Protein AF-A0A353WH91-F1 (afdb_monomer_lite)

Secondary structure (DSSP, 8-state):
-------------------------------PPPPEEEESSS-EEEEEEETTEEEEEEE--TTSEETTEEEEEEEEEEE--TT-EEEEEE-TT--EEEEEESS-EEESSEEEEEETTTTEE-SEEEEE-TT-EEE-TT-EEEESEEEEE-BS-EEEEETTEEEEGGG-SS-----GGGEEE--B-S-EEE-SEEEEE--TT--------EEEESSSEEE-SEEEEE---------

pLDDT: mean 74.47, std 21.08, range [26.98, 98.31]

Structure (mmCIF, N/CA/C/O backbone):
data_AF-A0A353WH91-F1
#
_entry.id   AF-A0A353WH91-F1
#
loop_
_atom_site.group_PDB
_atom_site.id
_atom_site.type_symbol
_atom_site.label_atom_id
_atom_site.label_alt_id
_atom_site.label_comp_id
_atom_site.label_asym_id
_atom_site.label_entity_id
_atom_site.label_seq_id
_atom_site.pdbx_PDB_ins_code
_atom_site.Cartn_x
_atom_site.Cartn_y
_atom_site.Cartn_z
_atom_site.occupancy
_atom_site.B_iso_or_equiv
_atom_site.auth_seq_id
_atom_site.auth_comp_id
_atom_site.auth_asym_id
_atom_site.auth_atom_id
_atom_site.pdbx_PDB_model_num
ATOM 1 N N . MET A 1 1 ? 23.581 0.615 -100.218 1.00 39.44 1 MET A N 1
ATOM 2 C CA . MET A 1 1 ? 24.083 0.518 -98.826 1.00 39.44 1 MET A CA 1
ATOM 3 C C . MET A 1 1 ? 23.436 1.657 -98.046 1.00 39.44 1 MET A C 1
ATOM 5 O O . MET A 1 1 ? 23.698 2.795 -98.378 1.00 39.44 1 MET A O 1
ATOM 9 N N . SER A 1 2 ? 22.322 1.451 -97.344 1.00 36.44 2 SER A N 1
ATOM 10 C CA . SER A 1 2 ? 22.155 0.791 -96.036 1.00 36.44 2 SER A CA 1
ATOM 11 C C . SER A 1 2 ? 22.633 1.635 -94.839 1.00 36.44 2 SER A C 1
ATOM 13 O O . SER A 1 2 ? 23.828 1.863 -94.705 1.00 36.44 2 SER A O 1
ATOM 15 N N . PHE A 1 3 ? 21.655 1.965 -93.971 1.00 32.91 3 PHE A N 1
ATOM 16 C CA . PHE A 1 3 ? 21.713 2.405 -92.558 1.00 32.91 3 PHE A CA 1
ATOM 17 C C . PHE A 1 3 ? 22.217 3.836 -92.245 1.00 32.91 3 PHE A C 1
ATOM 19 O O . PHE A 1 3 ? 23.133 4.319 -92.881 1.00 32.91 3 PHE A O 1
ATOM 26 N N . ARG A 1 4 ? 21.711 4.586 -91.246 1.00 36.34 4 ARG A N 1
ATOM 27 C CA . ARG A 1 4 ? 20.628 4.436 -90.242 1.00 36.34 4 ARG A CA 1
ATOM 28 C C . ARG A 1 4 ? 20.404 5.802 -89.551 1.00 36.34 4 ARG A C 1
ATOM 30 O O . ARG A 1 4 ? 21.362 6.525 -89.341 1.00 36.34 4 ARG A O 1
ATOM 37 N N . LYS A 1 5 ? 19.152 6.048 -89.132 1.00 42.12 5 LYS A N 1
ATOM 38 C CA . LYS A 1 5 ? 18.665 6.703 -87.888 1.00 42.12 5 LYS A CA 1
ATOM 39 C C . LYS A 1 5 ? 19.491 7.826 -87.221 1.00 42.12 5 LYS A C 1
ATOM 41 O O . LYS A 1 5 ? 20.573 7.555 -86.725 1.00 42.12 5 LYS A O 1
ATOM 46 N N . ALA A 1 6 ? 18.811 8.933 -86.891 1.00 45.09 6 ALA A N 1
ATOM 47 C CA . ALA A 1 6 ? 18.463 9.278 -85.497 1.00 45.09 6 ALA A CA 1
ATOM 48 C C . ALA A 1 6 ? 17.458 10.452 -85.441 1.00 45.09 6 ALA A C 1
ATOM 50 O O . ALA A 1 6 ? 17.794 11.589 -85.749 1.00 45.09 6 ALA A O 1
ATOM 51 N N . HIS A 1 7 ? 16.220 10.172 -85.021 1.00 35.25 7 HIS A N 1
ATOM 52 C CA . HIS A 1 7 ? 15.289 11.185 -84.518 1.00 35.25 7 HIS A CA 1
ATOM 53 C C . HIS A 1 7 ? 15.676 11.497 -83.067 1.00 35.25 7 HIS A C 1
ATOM 55 O O . HIS A 1 7 ? 15.586 10.608 -82.219 1.00 35.25 7 HIS A O 1
ATOM 61 N N . LEU A 1 8 ? 16.066 12.739 -82.767 1.00 38.12 8 LEU A N 1
ATOM 62 C CA . LEU A 1 8 ? 16.110 13.224 -81.388 1.00 38.12 8 LEU A CA 1
ATOM 63 C C . LEU A 1 8 ? 14.675 13.486 -80.908 1.00 38.12 8 LEU A C 1
ATOM 65 O O . LEU A 1 8 ? 13.981 14.358 -81.424 1.00 38.12 8 LEU A O 1
ATOM 69 N N . LYS A 1 9 ? 14.243 12.725 -79.902 1.00 42.50 9 LYS A N 1
ATOM 70 C CA . LYS A 1 9 ? 13.153 13.082 -78.990 1.00 42.50 9 LYS A CA 1
ATOM 71 C C . LYS A 1 9 ? 13.728 13.076 -77.578 1.00 42.50 9 LYS A C 1
ATOM 73 O O . LYS A 1 9 ? 14.212 12.035 -77.150 1.00 42.50 9 LYS A O 1
ATOM 78 N N . SER A 1 10 ? 13.647 14.200 -76.875 1.00 42.03 10 SER A N 1
ATOM 79 C CA . SER A 1 10 ? 13.551 14.263 -75.408 1.00 42.03 10 SER A CA 1
ATOM 80 C C . SER A 1 10 ? 13.250 15.723 -75.045 1.00 42.03 10 SER A C 1
ATOM 82 O O . SER A 1 10 ? 14.074 16.589 -75.312 1.00 42.03 10 SER A O 1
ATOM 84 N N . SER A 1 11 ? 11.996 16.107 -74.813 1.00 42.84 11 SER A N 1
ATOM 85 C CA . SER A 1 11 ? 11.181 15.904 -73.603 1.00 42.84 11 SER A CA 1
ATOM 86 C C . SER A 1 11 ? 11.483 16.931 -72.506 1.00 42.84 11 SER A C 1
ATOM 88 O O . SER A 1 11 ? 12.596 17.058 -72.010 1.00 42.84 11 SER A O 1
ATOM 90 N N . ILE A 1 12 ? 10.412 17.658 -72.195 1.00 42.25 12 ILE A N 1
ATOM 91 C CA . ILE A 1 12 ? 10.201 18.755 -71.252 1.00 42.25 12 ILE A CA 1
ATOM 92 C C . ILE A 1 12 ? 10.796 18.466 -69.865 1.00 42.25 12 ILE A C 1
ATOM 94 O O . ILE A 1 12 ? 10.531 17.425 -69.268 1.00 42.25 12 ILE A O 1
ATOM 98 N N . LEU A 1 13 ? 11.563 19.429 -69.350 1.00 37.38 13 LEU A N 1
ATOM 99 C CA . LEU A 1 13 ? 12.125 19.434 -68.004 1.00 37.38 13 LEU A CA 1
ATOM 100 C C . LEU A 1 13 ? 11.056 19.936 -67.017 1.00 37.38 13 LEU A C 1
ATOM 102 O O . LEU A 1 13 ? 10.710 21.116 -67.022 1.00 37.38 13 LEU A O 1
ATOM 106 N N . ALA A 1 14 ? 10.511 19.040 -66.194 1.00 42.69 14 ALA A N 1
ATOM 107 C CA . ALA A 1 14 ? 9.652 19.401 -65.070 1.00 42.69 14 ALA A CA 1
ATOM 108 C C . ALA A 1 14 ? 10.521 19.687 -63.836 1.00 42.69 14 ALA A C 1
ATOM 110 O O . ALA A 1 14 ? 11.298 18.838 -63.400 1.00 42.69 14 ALA A O 1
ATOM 111 N N . ILE A 1 15 ? 10.386 20.888 -63.275 1.00 43.41 15 ILE A N 1
ATOM 112 C CA . ILE A 1 15 ? 10.990 21.276 -61.999 1.00 43.41 15 ILE A CA 1
ATOM 113 C C . ILE A 1 15 ? 10.124 20.676 -60.885 1.00 43.41 15 ILE A C 1
ATOM 115 O O . ILE A 1 15 ? 9.020 21.153 -60.632 1.00 43.41 15 ILE A O 1
ATOM 119 N N . ALA A 1 16 ? 10.611 19.622 -60.231 1.00 41.41 16 ALA A N 1
ATOM 120 C CA . ALA A 1 16 ? 10.040 19.117 -58.987 1.00 41.41 16 ALA A CA 1
ATOM 121 C C . ALA A 1 16 ? 10.785 19.760 -57.810 1.00 41.41 16 ALA A C 1
ATOM 123 O O . ALA A 1 16 ? 11.949 19.455 -57.559 1.00 41.41 16 ALA A O 1
ATOM 124 N N . ALA A 1 17 ? 10.119 20.665 -57.094 1.00 43.69 17 ALA A N 1
ATOM 125 C CA . ALA A 1 17 ? 10.581 21.126 -55.792 1.00 43.69 17 ALA A CA 1
ATOM 126 C C . ALA A 1 17 ? 10.342 20.003 -54.771 1.00 43.69 17 ALA A C 1
ATOM 128 O O . ALA A 1 17 ? 9.206 19.751 -54.371 1.00 43.69 17 ALA A O 1
ATOM 129 N N . SER A 1 18 ? 11.397 19.292 -54.372 1.00 43.41 18 SER A N 1
ATOM 130 C CA . SER A 1 18 ? 11.331 18.347 -53.258 1.00 43.41 18 SER A CA 1
ATOM 131 C C . SER A 1 18 ? 11.350 19.125 -51.943 1.00 43.41 18 SER A C 1
ATOM 133 O O . SER A 1 18 ? 12.376 19.688 -51.560 1.00 43.41 18 SER A O 1
ATOM 135 N N . LEU A 1 19 ? 10.212 19.158 -51.254 1.00 39.91 19 LEU A N 1
ATOM 136 C CA . LEU A 1 19 ? 10.130 19.583 -49.863 1.00 39.91 19 LEU A CA 1
ATOM 137 C C . LEU A 1 19 ? 10.799 18.497 -49.009 1.00 39.91 19 LEU A C 1
ATOM 139 O O . LEU A 1 19 ? 10.241 17.418 -48.813 1.00 39.91 19 LEU A O 1
ATOM 143 N N . THR A 1 20 ? 12.017 18.751 -48.539 1.00 40.69 20 THR A N 1
ATOM 144 C CA . THR A 1 20 ? 12.709 17.866 -47.600 1.00 40.69 20 THR A CA 1
ATOM 145 C C . THR A 1 20 ? 12.017 17.976 -46.244 1.00 40.69 20 THR A C 1
ATOM 147 O O . THR A 1 20 ? 12.365 18.815 -45.418 1.00 40.69 20 THR A O 1
ATOM 150 N N . ILE A 1 21 ? 10.997 17.149 -46.010 1.00 44.84 21 ILE A N 1
ATOM 151 C CA . ILE A 1 21 ? 10.501 16.896 -44.659 1.00 44.84 21 ILE A CA 1
ATOM 152 C C . ILE A 1 21 ? 11.597 16.077 -43.986 1.00 44.84 21 ILE A C 1
ATOM 154 O O . ILE A 1 21 ? 11.783 14.899 -44.289 1.00 44.84 21 ILE A O 1
ATOM 158 N N . GLY A 1 22 ? 12.367 16.728 -43.116 1.00 37.44 22 GLY A N 1
ATOM 159 C CA . GLY A 1 22 ? 13.209 16.037 -42.158 1.00 37.44 22 GLY A CA 1
ATOM 160 C C . GLY A 1 22 ? 12.307 15.165 -41.301 1.00 37.44 22 GLY A C 1
ATOM 161 O O . GLY A 1 22 ? 11.698 15.643 -40.348 1.00 37.44 22 GLY A O 1
ATOM 162 N N . VAL A 1 23 ? 12.189 13.890 -41.664 1.00 44.41 23 VAL A N 1
ATOM 163 C CA . VAL A 1 23 ? 11.661 12.865 -40.774 1.00 44.41 23 VAL A CA 1
ATOM 164 C C . VAL A 1 23 ? 12.728 12.698 -39.703 1.00 44.41 23 VAL A C 1
ATOM 166 O O . VAL A 1 23 ? 13.619 11.858 -39.800 1.00 44.41 23 VAL A O 1
ATOM 169 N N . GLY A 1 24 ? 12.682 13.575 -38.700 1.00 38.50 24 GLY A N 1
ATOM 170 C CA . GLY A 1 24 ? 13.233 13.252 -37.404 1.00 38.50 24 GLY A CA 1
ATOM 171 C C . GLY A 1 24 ? 12.550 11.960 -36.996 1.00 38.50 24 GLY A C 1
ATOM 172 O O . GLY A 1 24 ? 11.348 11.948 -36.735 1.00 38.50 24 GLY A O 1
ATOM 173 N N . LEU A 1 25 ? 13.304 10.865 -37.029 1.00 35.38 25 LEU A N 1
ATOM 174 C CA . LEU A 1 25 ? 12.980 9.656 -36.296 1.00 35.38 25 LEU A CA 1
ATOM 175 C C . LEU A 1 25 ? 12.900 10.073 -34.827 1.00 35.38 25 LEU A C 1
ATOM 177 O O . LEU A 1 25 ? 13.877 9.993 -34.090 1.00 35.38 25 LEU A O 1
ATOM 181 N N . TYR A 1 26 ? 11.733 10.567 -34.414 1.00 36.44 26 TYR A N 1
ATOM 182 C CA . TYR A 1 26 ? 11.303 10.442 -33.040 1.00 36.44 26 TYR A CA 1
ATOM 183 C C . TYR A 1 26 ? 11.230 8.939 -32.817 1.00 36.44 26 TYR A C 1
ATOM 185 O O . TYR A 1 26 ? 10.274 8.271 -33.209 1.00 36.44 26 TYR A O 1
ATOM 193 N N . CYS A 1 27 ? 12.295 8.390 -32.243 1.00 34.44 27 CYS A N 1
ATOM 194 C CA . CYS A 1 27 ? 12.164 7.215 -31.415 1.00 34.44 27 CYS A CA 1
ATOM 195 C C . CYS A 1 27 ? 11.001 7.516 -30.467 1.00 34.44 27 CYS A C 1
ATOM 197 O O . CYS A 1 27 ? 11.100 8.381 -29.598 1.00 34.44 27 CYS A O 1
ATOM 199 N N . ALA A 1 28 ? 9.856 6.874 -30.709 1.00 34.47 28 ALA A N 1
ATOM 200 C CA . ALA A 1 28 ? 8.812 6.785 -29.715 1.00 34.47 28 ALA A CA 1
ATOM 201 C C . ALA A 1 28 ? 9.500 6.187 -28.492 1.00 34.47 28 ALA A C 1
ATOM 203 O O . ALA A 1 28 ? 9.878 5.014 -28.495 1.00 34.47 28 ALA A O 1
ATOM 204 N N . ASN A 1 29 ? 9.770 7.032 -27.499 1.00 43.72 29 ASN A N 1
ATOM 205 C CA . ASN A 1 29 ? 10.161 6.566 -26.186 1.00 43.72 29 ASN A CA 1
ATOM 206 C C . ASN A 1 29 ? 9.073 5.548 -25.815 1.00 43.72 29 ASN A C 1
ATOM 208 O O . ASN A 1 29 ? 7.900 5.918 -25.952 1.00 43.72 29 ASN A O 1
ATOM 212 N N . PRO A 1 30 ? 9.386 4.278 -25.489 1.00 44.53 30 PRO A N 1
ATOM 213 C CA . PRO A 1 30 ? 8.356 3.348 -25.048 1.00 44.53 30 PRO A CA 1
ATOM 214 C C . PRO A 1 30 ? 7.610 4.066 -23.933 1.00 44.53 30 PRO A C 1
ATOM 216 O O . PRO A 1 30 ? 8.218 4.446 -22.936 1.00 44.53 30 PRO A O 1
ATOM 219 N N . GLY A 1 31 ? 6.347 4.405 -24.197 1.00 39.06 31 GLY A N 1
ATOM 220 C CA . GLY A 1 31 ? 5.570 5.257 -23.317 1.00 39.06 31 GLY A CA 1
ATOM 221 C C . GLY A 1 31 ? 5.461 4.545 -21.986 1.00 39.06 31 GLY A C 1
ATOM 222 O O . GLY A 1 31 ? 4.689 3.598 -21.859 1.00 39.06 31 GLY A O 1
ATOM 223 N N . PHE A 1 32 ? 6.274 4.955 -21.018 1.00 50.34 32 PHE A N 1
ATOM 224 C CA . PHE A 1 32 ? 6.067 4.572 -19.638 1.00 50.34 32 PHE A CA 1
ATOM 225 C C . PHE A 1 32 ? 4.682 5.109 -19.282 1.00 50.34 32 PHE A C 1
ATOM 227 O O . PHE A 1 32 ? 4.439 6.313 -19.385 1.00 50.34 32 PHE A O 1
ATOM 234 N N . SER A 1 33 ? 3.750 4.208 -18.967 1.00 59.59 33 SER A N 1
ATOM 235 C CA . SER A 1 33 ? 2.470 4.630 -18.402 1.00 59.59 33 SER A CA 1
ATOM 236 C C . SER A 1 33 ? 2.782 5.324 -17.081 1.00 59.59 33 SER A C 1
ATOM 238 O O . SER A 1 33 ? 3.603 4.833 -16.304 1.00 59.59 33 SER A O 1
ATOM 240 N N . ALA A 1 34 ? 2.241 6.524 -16.895 1.00 64.25 34 ALA A N 1
ATOM 241 C CA . ALA A 1 34 ? 2.508 7.309 -15.702 1.00 64.25 34 ALA A CA 1
ATOM 242 C C . ALA A 1 34 ? 1.792 6.668 -14.511 1.00 64.25 34 ALA A C 1
ATOM 244 O O . ALA A 1 34 ? 0.595 6.396 -14.600 1.00 64.25 34 ALA A O 1
ATOM 245 N N . SER A 1 35 ? 2.508 6.478 -13.400 1.00 80.88 35 SER A N 1
ATOM 246 C CA . SER A 1 35 ? 1.891 6.015 -12.158 1.00 80.88 35 SER A CA 1
ATOM 247 C C . SER A 1 35 ? 0.735 6.930 -11.758 1.00 80.88 35 SER A C 1
ATOM 249 O O . SER A 1 35 ? 0.837 8.160 -11.820 1.00 80.88 35 SER A O 1
ATOM 251 N N . THR A 1 36 ? -0.362 6.317 -11.326 1.00 84.00 36 THR A N 1
ATOM 252 C CA . THR A 1 36 ? -1.607 7.000 -10.981 1.00 84.00 36 THR A CA 1
ATOM 253 C C . THR A 1 36 ? -1.925 6.743 -9.515 1.00 84.00 36 THR A C 1
ATOM 255 O O . THR A 1 36 ? -2.318 5.646 -9.139 1.00 84.00 36 THR A O 1
ATOM 258 N N . ILE A 1 37 ? -1.770 7.764 -8.672 1.00 82.06 37 ILE A N 1
ATOM 259 C CA . ILE A 1 37 ? -2.167 7.715 -7.260 1.00 82.06 37 ILE A CA 1
ATOM 260 C C . ILE A 1 37 ? -3.214 8.803 -7.054 1.00 82.06 37 ILE A C 1
ATOM 262 O O . ILE A 1 37 ? -2.882 9.984 -6.961 1.00 82.06 37 ILE A O 1
ATOM 266 N N . THR A 1 38 ? -4.484 8.405 -7.036 1.00 83.44 38 THR A N 1
ATOM 267 C CA . THR A 1 38 ? -5.618 9.334 -6.988 1.00 83.44 38 THR A CA 1
ATOM 268 C C . THR A 1 38 ? -6.306 9.233 -5.637 1.00 83.44 38 THR A C 1
ATOM 270 O O . THR A 1 38 ? -7.062 8.297 -5.377 1.00 83.44 38 THR A O 1
ATOM 273 N N . GLN A 1 39 ? -6.028 10.201 -4.767 1.00 82.44 39 GLN A N 1
ATOM 274 C CA . GLN A 1 39 ? -6.661 10.309 -3.453 1.00 82.44 39 GLN A CA 1
ATOM 275 C C . GLN A 1 39 ? -8.114 10.757 -3.573 1.00 82.44 39 GLN A C 1
ATOM 277 O O . GLN A 1 39 ? -8.457 11.601 -4.400 1.00 82.44 39 GLN A O 1
ATOM 282 N N . THR A 1 40 ? -8.960 10.199 -2.716 1.00 80.31 40 THR A N 1
ATOM 283 C CA . THR A 1 40 ? -10.366 10.600 -2.561 1.00 80.31 40 THR A CA 1
ATOM 284 C C . THR A 1 40 ? -10.627 11.269 -1.215 1.00 80.31 40 THR A C 1
ATOM 286 O O . THR A 1 40 ? -11.771 11.578 -0.892 1.00 80.31 40 THR A O 1
ATOM 289 N N . ASP A 1 41 ? -9.580 11.477 -0.421 1.00 71.62 41 ASP A N 1
ATOM 290 C CA . ASP A 1 41 ? -9.627 12.115 0.885 1.00 71.62 41 ASP A CA 1
ATOM 291 C C . ASP A 1 41 ? -8.505 13.149 1.063 1.00 71.62 41 ASP A C 1
ATOM 293 O O . ASP A 1 41 ? -7.712 13.399 0.159 1.00 71.62 41 ASP A O 1
ATOM 297 N N . GLY A 1 42 ? -8.481 13.804 2.227 1.00 61.31 42 GLY A N 1
ATOM 298 C CA . GLY A 1 42 ? -7.550 14.890 2.556 1.00 61.31 42 GLY A CA 1
ATOM 299 C C . GLY A 1 42 ? -6.085 14.477 2.756 1.00 61.31 42 GLY A C 1
ATOM 300 O O . GLY A 1 42 ? -5.320 15.262 3.317 1.00 61.31 42 GLY A O 1
ATOM 301 N N . THR A 1 43 ? -5.682 13.272 2.349 1.00 74.00 43 THR A N 1
ATOM 302 C CA . THR A 1 43 ? -4.272 12.856 2.310 1.00 74.00 43 THR A CA 1
ATOM 303 C C . THR A 1 43 ? -3.527 13.676 1.249 1.00 74.00 43 THR A C 1
ATOM 305 O O . THR A 1 43 ? -4.138 14.211 0.329 1.00 74.00 43 THR A O 1
ATOM 308 N N . THR A 1 44 ? -2.207 13.837 1.385 1.00 75.94 44 THR A N 1
ATOM 309 C CA . THR A 1 44 ? -1.384 14.529 0.382 1.00 75.94 44 THR A CA 1
ATOM 310 C C . THR A 1 44 ? -0.550 13.535 -0.424 1.00 75.94 44 THR A C 1
ATOM 312 O O . THR A 1 44 ? 0.045 12.609 0.132 1.00 75.94 44 THR A O 1
ATOM 315 N N . VAL A 1 45 ? -0.524 13.697 -1.750 1.00 71.56 45 VAL A N 1
ATOM 316 C CA . VAL A 1 45 ? 0.460 13.082 -2.658 1.00 71.56 45 VAL A CA 1
ATOM 317 C C . VAL A 1 45 ? 1.277 14.200 -3.285 1.00 71.56 45 VAL A C 1
ATOM 319 O O . VAL A 1 45 ? 0.737 15.056 -3.984 1.00 71.56 45 VAL A O 1
ATOM 322 N N . SER A 1 46 ? 2.589 14.153 -3.078 1.00 75.25 46 SER A N 1
ATOM 323 C CA . SER A 1 46 ? 3.543 15.100 -3.651 1.00 75.25 46 SER A CA 1
ATOM 324 C C . SER A 1 46 ? 4.478 14.367 -4.616 1.00 75.25 46 SER A C 1
ATOM 326 O O . SER A 1 46 ? 5.385 13.666 -4.156 1.00 75.25 46 SER A O 1
ATOM 328 N N . PRO A 1 47 ? 4.274 14.486 -5.940 1.00 70.81 47 PRO A N 1
ATOM 329 C CA . PRO A 1 47 ? 5.175 13.918 -6.933 1.00 70.81 47 PRO A CA 1
ATOM 330 C C . PRO A 1 47 ? 6.386 14.832 -7.176 1.00 70.81 47 PRO A C 1
ATOM 332 O O . PRO A 1 47 ? 6.252 16.045 -7.330 1.00 70.81 47 PRO A O 1
ATOM 335 N N . VAL A 1 48 ? 7.571 14.236 -7.268 1.00 70.62 48 VAL A N 1
ATOM 336 C CA . VAL A 1 48 ? 8.825 14.870 -7.687 1.00 70.62 48 VAL A CA 1
ATOM 337 C C . VAL A 1 48 ? 9.445 13.999 -8.773 1.00 70.62 48 VAL A C 1
ATOM 339 O O . VAL A 1 48 ? 9.797 12.850 -8.524 1.00 70.62 48 VAL A O 1
ATOM 342 N N . VAL A 1 49 ? 9.569 14.529 -9.987 1.00 65.38 49 VAL A N 1
ATOM 343 C CA . VAL A 1 49 ? 10.195 13.813 -11.109 1.00 65.38 49 VAL A CA 1
ATOM 344 C C . VAL A 1 49 ? 11.715 13.964 -11.012 1.00 65.38 49 VAL A C 1
ATOM 346 O O . VAL A 1 49 ? 12.212 15.087 -10.976 1.00 65.38 49 VAL A O 1
ATOM 349 N N . ASP A 1 50 ? 12.447 12.851 -10.999 1.00 47.25 50 ASP A N 1
ATOM 350 C CA . ASP A 1 50 ? 13.912 12.815 -11.067 1.00 47.25 50 ASP A CA 1
ATOM 351 C C . ASP A 1 50 ? 14.321 11.888 -12.211 1.00 47.25 50 ASP A C 1
ATOM 353 O O . ASP A 1 50 ? 14.015 10.708 -12.130 1.00 47.25 50 ASP A O 1
ATOM 357 N N . GLY A 1 51 ? 14.974 12.443 -13.244 1.00 50.28 51 GLY A N 1
ATOM 358 C CA . GLY A 1 51 ? 15.504 11.908 -14.522 1.00 50.28 51 GLY A CA 1
ATOM 359 C C . GLY A 1 51 ? 15.259 10.459 -14.997 1.00 50.28 51 GLY A C 1
ATOM 360 O O . GLY A 1 51 ? 15.225 10.227 -16.203 1.00 50.28 51 GLY A O 1
ATOM 361 N N . LEU A 1 52 ? 15.116 9.488 -14.100 1.00 63.03 52 LEU A N 1
ATOM 362 C CA . LEU A 1 52 ? 14.806 8.077 -14.325 1.00 63.03 52 LEU A CA 1
ATOM 363 C C . LEU A 1 52 ? 13.343 7.699 -14.016 1.00 63.03 52 LEU A C 1
ATOM 365 O O . LEU A 1 52 ? 12.845 6.742 -14.601 1.00 63.03 52 LEU A O 1
ATOM 369 N N . GLY A 1 53 ? 12.650 8.416 -13.127 1.00 76.50 53 GLY A N 1
ATOM 370 C CA . GLY A 1 53 ? 11.284 8.109 -12.693 1.00 76.50 53 GLY A CA 1
ATOM 371 C C . GLY A 1 53 ? 10.680 9.203 -11.810 1.00 76.50 53 GLY A C 1
ATOM 372 O O . GLY A 1 53 ? 11.223 10.298 -11.676 1.00 76.50 53 GLY A O 1
ATOM 373 N N . THR A 1 54 ? 9.538 8.915 -11.196 1.00 83.81 54 THR A N 1
ATOM 374 C CA . THR A 1 54 ? 8.858 9.836 -10.280 1.00 83.81 54 THR A CA 1
ATOM 375 C C . THR A 1 54 ? 8.931 9.314 -8.850 1.00 83.81 54 THR A C 1
ATOM 377 O O . THR A 1 54 ? 8.571 8.173 -8.551 1.00 83.81 54 THR A O 1
ATOM 380 N N . LEU A 1 55 ? 9.403 10.167 -7.947 1.00 86.44 55 LEU A N 1
ATOM 381 C CA . LEU A 1 55 ? 9.317 9.977 -6.510 1.00 86.44 55 LEU A CA 1
ATOM 382 C C . LEU A 1 55 ? 7.996 10.567 -6.010 1.00 86.44 55 LEU A C 1
ATOM 384 O O . LEU A 1 55 ? 7.799 11.777 -6.038 1.00 86.44 55 LEU A O 1
ATOM 388 N N . TYR A 1 56 ? 7.108 9.723 -5.509 1.00 88.69 56 TYR A N 1
ATOM 389 C CA . TYR A 1 56 ? 5.873 10.122 -4.849 1.00 88.69 56 TYR A CA 1
ATOM 390 C C . TYR A 1 56 ? 6.079 10.078 -3.338 1.00 88.69 56 TYR A C 1
ATOM 392 O O . TYR A 1 56 ? 6.382 9.023 -2.784 1.00 88.69 56 TYR A O 1
ATOM 400 N N . THR A 1 57 ? 5.893 11.204 -2.658 1.00 88.75 57 THR A N 1
ATOM 401 C CA . THR A 1 57 ? 5.804 11.236 -1.194 1.00 88.75 57 THR A CA 1
ATOM 402 C C . THR A 1 57 ? 4.338 11.310 -0.802 1.00 88.75 57 THR A C 1
ATOM 404 O O . THR A 1 57 ? 3.629 12.225 -1.222 1.00 88.75 57 THR A O 1
ATOM 407 N N . VAL A 1 58 ? 3.885 10.340 -0.014 1.00 88.81 58 VAL A N 1
ATOM 408 C CA . VAL A 1 58 ? 2.499 10.209 0.427 1.00 88.81 58 VAL A CA 1
ATOM 409 C C . VAL A 1 58 ? 2.462 10.327 1.941 1.00 88.81 58 VAL A C 1
ATOM 411 O O . VAL A 1 58 ? 2.994 9.468 2.645 1.00 88.81 58 VAL A O 1
ATOM 414 N N . THR A 1 59 ? 1.804 11.370 2.440 1.00 88.50 59 THR A N 1
ATOM 415 C CA . THR A 1 59 ? 1.745 11.659 3.876 1.00 88.50 59 THR A CA 1
ATOM 416 C C . THR A 1 59 ? 0.284 11.831 4.300 1.00 88.50 59 THR A C 1
ATOM 418 O O . THR A 1 59 ? -0.399 12.713 3.772 1.00 88.50 59 THR A O 1
ATOM 421 N N . PRO A 1 60 ? -0.226 11.028 5.251 1.00 86.12 60 PRO A N 1
ATOM 422 C CA . PRO A 1 60 ? -1.557 11.244 5.800 1.00 86.12 60 PRO A CA 1
ATOM 423 C C . PRO A 1 60 ? -1.580 12.553 6.586 1.00 86.12 60 PRO A C 1
ATOM 425 O O . PRO A 1 60 ? -0.574 12.960 7.166 1.00 86.12 60 PRO A O 1
ATOM 428 N N . GLN A 1 61 ? -2.725 13.228 6.592 1.00 83.38 61 GLN A N 1
ATOM 429 C CA . GLN A 1 61 ? -2.930 14.492 7.302 1.00 83.38 61 GLN A CA 1
ATOM 430 C C . GLN A 1 61 ? -4.149 14.387 8.216 1.00 83.38 61 GLN A C 1
ATOM 432 O O . GLN A 1 61 ? -5.002 13.531 8.019 1.00 83.38 61 GLN A O 1
ATOM 437 N N . SER A 1 62 ? -4.272 15.265 9.211 1.00 77.06 62 SER A N 1
ATOM 438 C CA . SER A 1 62 ? -5.517 15.371 9.987 1.00 77.06 62 SER A CA 1
ATOM 439 C C . SER A 1 62 ? -6.710 15.667 9.054 1.00 77.06 62 SER A C 1
ATOM 441 O O . SER A 1 62 ? -6.557 16.503 8.161 1.00 77.06 62 SER A O 1
ATOM 443 N N . PRO A 1 63 ? -7.885 15.023 9.222 1.00 76.75 63 PRO A N 1
ATOM 444 C CA . PRO A 1 63 ? -8.302 14.166 10.341 1.00 76.75 63 PRO A CA 1
ATOM 445 C C . PRO A 1 63 ? -8.002 12.665 10.164 1.00 76.75 63 PRO A C 1
ATOM 447 O O . PRO A 1 63 ? -8.412 11.863 10.997 1.00 76.75 63 PRO A O 1
ATOM 450 N N . ASN A 1 64 ? -7.277 12.270 9.118 1.00 78.00 64 ASN A N 1
ATOM 451 C CA . ASN A 1 64 ? -6.995 10.874 8.761 1.00 78.00 64 ASN A CA 1
ATOM 452 C C . ASN A 1 64 ? -5.962 10.175 9.671 1.00 78.00 64 ASN A C 1
ATOM 454 O O . ASN A 1 64 ? -5.584 9.032 9.415 1.00 78.00 64 ASN A O 1
ATOM 458 N N . ILE A 1 65 ? -5.487 10.851 10.720 1.00 84.25 65 ILE A N 1
ATOM 459 C CA . ILE A 1 65 ? -4.549 10.322 11.717 1.00 84.25 65 ILE A CA 1
ATOM 460 C C . ILE A 1 65 ? -5.291 10.173 13.043 1.00 84.25 65 ILE A C 1
ATOM 462 O O . ILE A 1 65 ? -5.863 11.142 13.543 1.00 84.25 65 ILE A O 1
ATOM 466 N N . ASN A 1 66 ? -5.232 8.985 13.643 1.00 80.12 66 ASN A N 1
ATOM 467 C CA . ASN A 1 66 ? -5.883 8.700 14.914 1.00 80.12 66 ASN A CA 1
ATOM 468 C C . ASN A 1 66 ? -4.994 7.799 15.787 1.00 80.12 66 ASN A C 1
ATOM 470 O O . ASN A 1 66 ? -4.819 6.611 15.528 1.00 80.12 66 ASN A O 1
ATOM 474 N N . GLY A 1 67 ? -4.388 8.387 16.821 1.00 81.62 67 GLY A N 1
ATOM 475 C CA . GLY A 1 67 ? -3.492 7.673 17.732 1.00 81.62 67 GLY A CA 1
ATOM 476 C C . GLY A 1 67 ? -2.249 7.118 17.028 1.00 81.62 67 GLY A C 1
ATOM 477 O O . GLY A 1 67 ? -1.382 7.874 16.583 1.00 81.62 67 GLY A O 1
ATOM 478 N N . ASN A 1 68 ? -2.142 5.791 16.968 1.00 83.75 68 ASN A N 1
ATOM 479 C CA . ASN A 1 68 ? -1.030 5.079 16.336 1.00 83.75 68 ASN A CA 1
ATOM 480 C C . ASN A 1 68 ? -1.360 4.542 14.931 1.00 83.75 68 ASN A C 1
ATOM 482 O O . ASN A 1 68 ? -0.548 3.799 14.379 1.00 83.75 68 ASN A O 1
ATOM 486 N N . TYR A 1 69 ? -2.492 4.915 14.325 1.00 85.69 69 TYR A N 1
ATOM 487 C CA . TYR A 1 69 ? -2.796 4.557 12.939 1.00 85.69 69 TYR A CA 1
ATOM 488 C C . TYR A 1 69 ? -3.194 5.762 12.079 1.00 85.69 69 TYR A C 1
ATOM 490 O O . TYR A 1 69 ? -3.612 6.811 12.575 1.00 85.69 69 TYR A O 1
ATOM 498 N N . ALA A 1 70 ? -3.049 5.596 10.768 1.00 87.62 70 ALA A N 1
ATOM 499 C CA . ALA A 1 70 ? -3.525 6.520 9.750 1.00 87.62 70 ALA A CA 1
ATOM 500 C C . ALA A 1 70 ? -4.321 5.771 8.674 1.00 87.62 70 ALA A C 1
ATOM 502 O O . ALA A 1 70 ? -4.032 4.609 8.382 1.00 87.62 70 ALA A O 1
ATOM 503 N N . LEU A 1 71 ? -5.309 6.440 8.081 1.00 86.62 71 LEU A N 1
ATOM 504 C CA . LEU A 1 71 ? -6.178 5.887 7.043 1.00 86.62 71 LEU A CA 1
ATOM 505 C C . LEU A 1 71 ? -6.227 6.812 5.827 1.00 86.62 71 LEU A C 1
ATOM 507 O O . LEU A 1 71 ? -6.690 7.938 5.939 1.00 86.62 71 LEU A O 1
ATOM 511 N N . SER A 1 72 ? -5.839 6.309 4.661 1.00 89.31 72 SER A N 1
ATOM 512 C CA . SER A 1 72 ? -5.979 7.012 3.385 1.00 89.31 72 SER A CA 1
ATOM 513 C C . SER A 1 72 ? -6.874 6.240 2.426 1.00 89.31 72 SER A C 1
ATOM 515 O O . SER A 1 72 ? -6.832 5.008 2.373 1.00 89.31 72 SER A O 1
ATOM 517 N N . ASN A 1 73 ? -7.660 6.970 1.642 1.00 88.56 73 ASN A N 1
ATOM 518 C CA . ASN A 1 73 ? -8.594 6.445 0.660 1.00 88.56 73 ASN A CA 1
ATOM 519 C C . ASN A 1 73 ? -8.206 6.920 -0.739 1.00 88.56 73 ASN A C 1
ATOM 521 O O . ASN A 1 73 ? -7.962 8.102 -0.986 1.00 88.56 73 ASN A O 1
ATOM 525 N N . TYR A 1 74 ? -8.202 5.976 -1.667 1.00 90.25 74 TYR A N 1
ATOM 526 C CA . TYR A 1 74 ? -7.819 6.177 -3.048 1.00 90.25 74 TYR A CA 1
ATOM 527 C C . TYR A 1 74 ? -8.887 5.582 -3.961 1.00 90.25 74 TYR A C 1
ATOM 529 O O . TYR A 1 74 ? -9.419 4.493 -3.712 1.00 90.25 74 TYR A O 1
ATOM 537 N N . SER A 1 75 ? -9.178 6.268 -5.061 1.00 90.50 75 SER A N 1
ATOM 538 C CA . SER A 1 75 ? -9.895 5.640 -6.170 1.00 90.50 75 SER A CA 1
ATOM 539 C C . SER A 1 75 ? -8.950 4.715 -6.933 1.00 90.50 75 SER A C 1
ATOM 541 O O . SER A 1 75 ? -9.341 3.599 -7.262 1.00 90.50 75 SER A O 1
ATOM 543 N N . ASP A 1 76 ? -7.695 5.135 -7.113 1.00 88.88 76 ASP A N 1
ATOM 544 C CA . ASP A 1 76 ? -6.643 4.391 -7.803 1.00 88.88 76 ASP A CA 1
ATOM 545 C C . ASP A 1 76 ? -5.295 4.534 -7.086 1.00 88.88 76 ASP A C 1
ATOM 547 O O . ASP A 1 76 ? -4.953 5.613 -6.591 1.00 88.88 76 ASP A O 1
ATOM 551 N N . PHE A 1 77 ? -4.533 3.447 -7.045 1.00 93.19 77 PHE A N 1
ATOM 552 C CA . PHE A 1 77 ? -3.176 3.409 -6.516 1.00 93.19 77 PHE A CA 1
ATOM 553 C C . PHE A 1 77 ? -2.360 2.452 -7.383 1.00 93.19 77 PHE A C 1
ATOM 555 O O . PHE A 1 77 ? -2.218 1.268 -7.089 1.00 93.19 77 PHE A O 1
ATOM 562 N N . THR A 1 78 ? -1.831 2.967 -8.480 1.00 92.94 78 THR A N 1
ATOM 563 C CA . THR A 1 78 ? -1.052 2.200 -9.444 1.00 92.94 78 THR A CA 1
ATOM 564 C C . THR A 1 78 ? 0.344 2.796 -9.568 1.00 92.94 78 THR A C 1
ATOM 566 O O . THR A 1 78 ? 0.504 3.989 -9.824 1.00 92.94 78 THR A O 1
ATOM 569 N N . VAL A 1 79 ? 1.365 1.954 -9.388 1.00 93.12 79 VAL A N 1
ATOM 570 C CA . VAL A 1 79 ? 2.777 2.304 -9.594 1.00 93.12 79 VAL A CA 1
ATOM 571 C C . VAL A 1 79 ? 3.252 1.616 -10.869 1.00 93.12 79 VAL A C 1
ATOM 573 O O . VAL A 1 79 ? 3.690 0.469 -10.828 1.00 93.12 79 VAL A O 1
ATOM 576 N N . ASP A 1 80 ? 3.121 2.282 -12.012 1.00 86.94 80 ASP A N 1
ATOM 577 C CA . ASP A 1 80 ? 3.238 1.666 -13.338 1.00 86.94 80 ASP A CA 1
ATOM 578 C C . ASP A 1 80 ? 4.678 1.453 -13.807 1.00 86.94 80 ASP A C 1
ATOM 580 O O . ASP A 1 80 ? 4.978 0.459 -14.475 1.00 86.94 80 ASP A O 1
ATOM 584 N N . SER A 1 81 ? 5.586 2.363 -13.456 1.00 88.88 81 SER A N 1
ATOM 585 C CA . SER A 1 81 ? 6.983 2.294 -13.881 1.00 88.88 81 SER A CA 1
ATOM 586 C C . SER A 1 81 ? 7.856 1.615 -12.832 1.00 88.88 81 SER A C 1
ATOM 588 O O . SER A 1 81 ? 7.795 1.942 -11.650 1.00 88.88 81 SER A O 1
ATOM 590 N N . MET A 1 82 ? 8.768 0.740 -13.274 1.00 89.31 82 MET A N 1
ATOM 591 C CA . MET A 1 82 ? 9.783 0.139 -12.394 1.00 89.31 82 MET A CA 1
ATOM 592 C C . MET A 1 82 ? 10.759 1.149 -11.780 1.00 89.31 82 MET A C 1
ATOM 594 O O . MET A 1 82 ? 11.476 0.819 -10.835 1.00 89.31 82 MET A O 1
ATOM 598 N N . TYR A 1 83 ? 10.802 2.362 -12.330 1.00 88.38 83 TYR A N 1
ATOM 599 C CA . TYR A 1 83 ? 11.629 3.453 -11.832 1.00 88.38 83 TYR A CA 1
ATOM 600 C C . TYR A 1 83 ? 10.901 4.337 -10.817 1.00 88.38 83 TYR A C 1
ATOM 602 O O . TYR A 1 83 ? 11.555 5.079 -10.082 1.00 88.38 83 TYR A O 1
ATOM 610 N N . ASP A 1 84 ? 9.572 4.249 -10.741 1.00 91.56 84 ASP A N 1
ATOM 611 C CA . ASP A 1 84 ? 8.801 5.061 -9.811 1.00 91.56 84 ASP A CA 1
ATOM 612 C C . ASP A 1 84 ? 8.954 4.527 -8.389 1.00 91.56 84 ASP A C 1
ATOM 614 O O . ASP A 1 84 ? 9.018 3.319 -8.133 1.00 91.56 84 ASP A O 1
ATOM 618 N N . THR A 1 85 ? 9.047 5.458 -7.444 1.00 91.69 85 THR A N 1
ATOM 619 C CA . THR A 1 85 ? 9.179 5.152 -6.022 1.00 91.69 85 THR A CA 1
ATOM 620 C C . THR A 1 85 ? 8.113 5.896 -5.243 1.00 91.69 85 THR A C 1
ATOM 622 O O . THR A 1 85 ? 7.998 7.107 -5.364 1.00 91.69 85 THR A O 1
ATOM 625 N N . VAL A 1 86 ? 7.388 5.191 -4.384 1.00 93.62 86 VAL A N 1
ATOM 626 C CA . VAL A 1 86 ? 6.420 5.755 -3.450 1.00 93.62 86 VAL A CA 1
ATOM 627 C C . VAL A 1 86 ? 6.961 5.626 -2.032 1.00 93.62 86 VAL A C 1
ATOM 629 O O . VAL A 1 86 ? 7.218 4.523 -1.550 1.00 93.62 86 VAL A O 1
ATOM 632 N N . LYS A 1 87 ? 7.146 6.758 -1.357 1.00 92.62 87 LYS A N 1
ATOM 633 C CA . LYS A 1 87 ? 7.450 6.834 0.073 1.00 92.62 87 LYS A CA 1
ATOM 634 C C . LYS A 1 87 ? 6.155 7.091 0.832 1.00 92.62 87 LYS A C 1
ATOM 636 O O . LYS A 1 87 ? 5.566 8.161 0.701 1.00 92.62 87 LYS A O 1
ATOM 641 N N . MET A 1 88 ? 5.738 6.113 1.619 1.00 93.75 88 MET A N 1
ATOM 642 C CA . MET A 1 88 ? 4.574 6.180 2.495 1.00 93.75 88 MET A CA 1
ATOM 643 C C . MET A 1 88 ? 5.047 6.636 3.874 1.00 93.75 88 MET A C 1
ATOM 645 O O . MET A 1 88 ? 5.664 5.858 4.599 1.00 93.75 88 MET A O 1
ATOM 649 N N . ILE A 1 89 ? 4.818 7.900 4.218 1.00 91.75 89 ILE A N 1
ATOM 650 C CA . ILE A 1 89 ? 5.322 8.487 5.463 1.00 91.75 89 ILE A CA 1
ATOM 651 C C . ILE A 1 89 ? 4.389 8.140 6.627 1.00 91.75 89 ILE A C 1
ATOM 653 O O . ILE A 1 89 ? 3.180 8.353 6.541 1.00 91.75 89 ILE A O 1
ATOM 657 N N . PHE A 1 90 ? 4.964 7.661 7.728 1.00 90.00 90 PHE A N 1
ATOM 658 C CA . PHE A 1 90 ? 4.302 7.419 9.010 1.00 90.00 90 PHE A CA 1
ATOM 659 C C . PHE A 1 90 ? 4.608 8.598 9.950 1.00 90.00 90 PHE A C 1
ATOM 661 O O . PHE A 1 90 ? 5.667 8.615 10.583 1.00 90.00 90 PHE A O 1
ATOM 668 N N . PRO A 1 91 ? 3.741 9.624 10.036 1.00 86.50 91 PRO A N 1
ATOM 669 C CA . PRO A 1 91 ? 4.017 10.806 10.845 1.00 86.50 91 PRO A CA 1
ATOM 670 C C . PRO A 1 91 ? 3.872 10.529 12.350 1.00 86.50 91 PRO A C 1
ATOM 672 O O . PRO A 1 91 ? 2.949 9.846 12.793 1.00 86.50 91 PRO A O 1
ATOM 675 N N . GLY A 1 92 ? 4.748 11.131 13.159 1.00 86.06 92 GLY A N 1
ATOM 676 C CA . GLY A 1 92 ? 4.633 11.134 14.622 1.00 86.06 92 GLY A CA 1
ATOM 677 C C . GLY A 1 92 ? 4.592 9.734 15.247 1.00 86.06 92 GLY A C 1
ATOM 678 O O . GLY A 1 92 ? 5.546 8.964 15.147 1.00 86.06 92 GLY A O 1
ATOM 679 N N . SER A 1 93 ? 3.493 9.420 15.939 1.00 84.06 93 SER A N 1
ATOM 680 C CA . SER A 1 93 ? 3.267 8.132 16.610 1.00 84.06 93 SER A CA 1
ATOM 681 C C . SER A 1 93 ? 2.606 7.077 15.725 1.00 84.06 93 SER A C 1
ATOM 683 O O . SER A 1 93 ? 2.313 5.989 16.217 1.00 84.06 93 SER A O 1
ATOM 685 N N . VAL A 1 94 ? 2.341 7.370 14.449 1.00 86.81 94 VAL A N 1
ATOM 686 C CA . VAL A 1 94 ? 1.717 6.402 13.543 1.00 86.81 94 VAL A CA 1
ATOM 687 C C . VAL A 1 94 ? 2.647 5.199 13.370 1.00 86.81 94 VAL A C 1
ATOM 689 O O . VAL A 1 94 ? 3.851 5.333 13.154 1.00 86.81 94 VAL A O 1
ATOM 692 N N . ARG A 1 95 ? 2.070 4.011 13.518 1.00 86.56 95 ARG A N 1
ATOM 693 C CA . ARG A 1 95 ? 2.703 2.698 13.355 1.00 86.56 95 ARG A CA 1
ATOM 694 C C . ARG A 1 95 ? 2.017 1.873 12.277 1.00 86.56 95 ARG A C 1
ATOM 696 O O . ARG A 1 95 ? 2.682 1.077 11.629 1.00 86.56 95 ARG A O 1
ATOM 703 N N . TYR A 1 96 ? 0.737 2.137 12.036 1.00 88.19 96 TYR A N 1
ATOM 704 C CA . TYR A 1 96 ? -0.085 1.435 11.060 1.00 88.19 96 TYR A CA 1
ATOM 705 C C . TYR A 1 96 ? -0.622 2.413 10.032 1.00 88.19 96 TYR A C 1
ATOM 707 O O . TYR A 1 96 ? -1.255 3.406 10.390 1.00 88.19 96 TYR A O 1
ATOM 715 N N . TYR A 1 97 ? -0.378 2.147 8.755 1.00 91.12 97 TYR A N 1
ATOM 716 C CA . TYR A 1 97 ? -0.870 3.000 7.687 1.00 91.12 97 TYR A CA 1
ATOM 717 C C . TYR A 1 97 ? -1.737 2.192 6.729 1.00 91.12 97 TYR A C 1
ATOM 719 O O . TYR A 1 97 ? -1.248 1.382 5.940 1.00 91.12 97 TYR A O 1
ATOM 727 N N . ILE A 1 98 ? -3.043 2.423 6.832 1.00 90.88 98 ILE A N 1
ATOM 728 C CA . ILE A 1 98 ? -4.080 1.736 6.076 1.00 90.88 98 ILE A CA 1
ATOM 729 C C . ILE A 1 98 ? -4.395 2.530 4.815 1.00 90.88 98 ILE A C 1
ATOM 731 O O . ILE A 1 98 ? -4.707 3.717 4.865 1.00 90.88 98 ILE A O 1
ATOM 735 N N . ASN A 1 99 ? -4.354 1.844 3.682 1.00 93.25 99 ASN A N 1
ATOM 736 C CA . ASN A 1 99 ? -4.555 2.404 2.356 1.00 93.25 99 ASN A CA 1
ATOM 737 C C . ASN A 1 99 ? -5.706 1.654 1.691 1.00 93.25 99 ASN A C 1
ATOM 739 O O . ASN A 1 99 ? -5.544 0.515 1.248 1.00 93.25 99 ASN A O 1
ATOM 743 N N . ARG A 1 100 ? -6.883 2.278 1.651 1.00 91.38 100 ARG A N 1
ATOM 744 C CA . ARG A 1 100 ? -8.070 1.744 0.980 1.00 91.38 100 ARG A CA 1
ATOM 745 C C . ARG A 1 100 ? -8.064 2.178 -0.471 1.00 91.38 100 ARG A C 1
ATOM 747 O O . ARG A 1 100 ? -8.038 3.370 -0.751 1.00 91.38 100 ARG A O 1
ATOM 754 N N . VAL A 1 101 ? -8.107 1.222 -1.386 1.00 93.06 101 VAL A N 1
ATOM 755 C CA . VAL A 1 101 ? -8.064 1.479 -2.823 1.00 93.06 101 VAL A CA 1
ATOM 756 C C . VAL A 1 101 ? -9.304 0.878 -3.457 1.00 93.06 101 VAL A C 1
ATOM 758 O O . VAL A 1 101 ? -9.554 -0.321 -3.349 1.00 93.06 101 VAL A O 1
ATOM 761 N N . SER A 1 102 ? -10.104 1.735 -4.085 1.00 91.56 102 SER A N 1
ATOM 762 C CA . SER A 1 102 ? -11.381 1.330 -4.670 1.00 91.56 102 SER A CA 1
ATOM 763 C C . SER A 1 102 ? -11.165 0.448 -5.893 1.00 91.56 102 SER A C 1
ATOM 765 O O . SER A 1 102 ? -11.831 -0.571 -6.025 1.00 91.56 102 SER A O 1
ATOM 767 N N . ASN A 1 103 ? -10.224 0.799 -6.769 1.00 93.56 103 ASN A N 1
ATOM 768 C CA . ASN A 1 103 ? -9.862 -0.001 -7.937 1.00 93.56 103 ASN A CA 1
ATOM 769 C C . ASN A 1 103 ? -8.871 -1.121 -7.591 1.00 93.56 103 ASN A C 1
ATOM 771 O O . ASN A 1 103 ? -8.317 -1.181 -6.490 1.00 93.56 103 ASN A O 1
ATOM 775 N N . ALA A 1 104 ? -8.647 -2.013 -8.559 1.00 94.12 104 ALA A N 1
ATOM 776 C CA . ALA A 1 104 ? -7.553 -2.973 -8.499 1.00 94.12 104 ALA A CA 1
ATOM 777 C C . ALA A 1 104 ? -6.206 -2.239 -8.446 1.00 94.12 104 ALA A C 1
ATOM 779 O O . ALA A 1 104 ? -6.031 -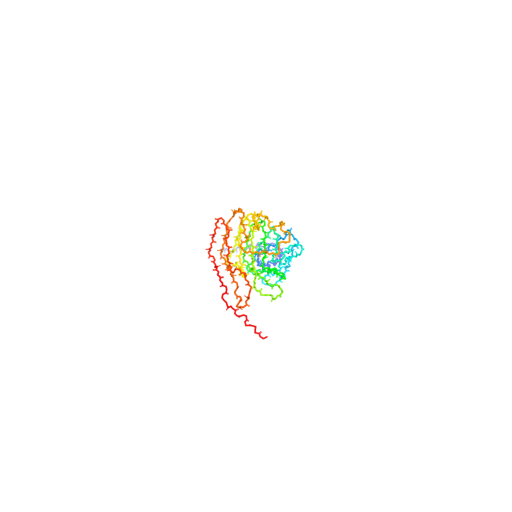1.194 -9.069 1.00 94.12 104 ALA A O 1
ATOM 780 N N . MET A 1 105 ? -5.256 -2.808 -7.713 1.00 95.31 105 MET A N 1
ATOM 781 C CA . MET A 1 105 ? -3.944 -2.218 -7.475 1.00 95.31 105 MET A CA 1
ATOM 782 C C . MET A 1 105 ? -2.872 -2.934 -8.288 1.00 95.31 105 MET A C 1
ATOM 784 O O . MET A 1 105 ? -2.789 -4.163 -8.247 1.00 95.31 105 MET A O 1
ATOM 788 N N . THR A 1 106 ? -2.007 -2.178 -8.968 1.00 96.62 106 THR A N 1
ATOM 789 C CA . THR A 1 106 ? -0.825 -2.732 -9.645 1.00 96.62 106 THR A CA 1
ATOM 790 C C . THR A 1 106 ? 0.444 -2.010 -9.213 1.00 96.62 106 THR A C 1
ATOM 792 O O . THR A 1 106 ? 0.517 -0.785 -9.227 1.00 96.62 106 THR A O 1
ATOM 795 N N . ILE A 1 107 ? 1.466 -2.777 -8.834 1.00 97.12 107 ILE A N 1
ATOM 796 C CA . ILE A 1 107 ? 2.746 -2.264 -8.343 1.00 97.12 107 ILE A CA 1
ATOM 797 C C . ILE A 1 107 ? 3.864 -2.864 -9.190 1.00 97.12 107 ILE A C 1
ATOM 799 O O . ILE A 1 107 ? 4.260 -4.009 -8.991 1.00 97.12 107 ILE A O 1
ATOM 803 N N . ASN A 1 108 ? 4.381 -2.091 -10.135 1.00 96.06 108 ASN A N 1
ATOM 804 C CA . ASN A 1 108 ? 5.559 -2.411 -10.939 1.00 96.06 108 ASN A CA 1
ATOM 805 C C . ASN A 1 108 ? 6.808 -1.645 -10.481 1.00 96.06 108 ASN A C 1
ATOM 807 O O . ASN A 1 108 ? 7.912 -2.068 -10.812 1.00 96.06 108 ASN A O 1
ATOM 811 N N . GLY A 1 109 ? 6.639 -0.554 -9.726 1.00 94.00 109 GLY A N 1
ATOM 812 C CA . GLY A 1 109 ? 7.717 0.212 -9.092 1.00 94.00 109 GLY A CA 1
ATOM 813 C C . GLY A 1 109 ? 7.970 -0.167 -7.635 1.00 94.00 109 GLY A C 1
ATOM 814 O O . GLY A 1 109 ? 7.712 -1.290 -7.201 1.00 94.00 109 GLY A O 1
ATOM 815 N N . LYS A 1 110 ? 8.502 0.777 -6.859 1.00 94.81 110 LYS A N 1
ATOM 816 C CA . LYS A 1 110 ? 8.899 0.558 -5.463 1.00 94.81 110 LYS A CA 1
ATOM 817 C C . LYS A 1 110 ? 7.985 1.303 -4.493 1.00 94.81 110 LYS A C 1
ATOM 819 O O . LYS A 1 110 ? 7.783 2.496 -4.655 1.00 94.81 110 LYS A O 1
ATOM 824 N N . ILE A 1 111 ? 7.521 0.645 -3.437 1.00 96.12 111 ILE A N 1
ATOM 825 C CA . ILE A 1 111 ? 6.829 1.248 -2.291 1.00 96.12 111 ILE A CA 1
ATOM 826 C C . ILE A 1 111 ? 7.684 1.038 -1.041 1.00 96.12 111 ILE A C 1
ATOM 828 O O . ILE A 1 111 ? 8.209 -0.053 -0.822 1.00 96.12 111 ILE A O 1
ATOM 832 N N . MET A 1 112 ? 7.842 2.079 -0.226 1.00 93.69 112 MET A N 1
ATOM 833 C CA . MET A 1 112 ? 8.575 2.023 1.040 1.00 93.69 112 MET A CA 1
ATOM 834 C C . MET A 1 112 ? 7.763 2.694 2.145 1.00 93.69 112 MET A C 1
ATOM 836 O O . MET A 1 112 ? 7.360 3.846 1.981 1.00 93.69 112 MET A O 1
ATOM 840 N N . GLY A 1 113 ? 7.550 2.001 3.260 1.00 92.44 113 GLY A N 1
ATOM 841 C CA . GLY A 1 113 ? 7.069 2.606 4.499 1.00 92.44 113 GLY A CA 1
ATOM 842 C C . GLY A 1 113 ? 8.213 3.334 5.186 1.00 92.44 113 GLY A C 1
ATOM 843 O O . GLY A 1 113 ? 9.272 2.742 5.351 1.00 92.44 113 GLY A O 1
ATOM 844 N N . ILE A 1 114 ? 8.036 4.611 5.520 1.00 90.25 114 ILE A N 1
ATOM 845 C CA . ILE A 1 114 ? 9.086 5.468 6.080 1.00 90.25 114 ILE A CA 1
ATOM 846 C C . ILE A 1 114 ? 8.622 6.040 7.419 1.00 90.25 114 ILE A C 1
ATOM 848 O O . ILE A 1 114 ? 7.604 6.731 7.470 1.00 90.25 114 ILE A O 1
ATOM 852 N N . ILE A 1 115 ? 9.368 5.781 8.494 1.00 86.56 115 ILE A N 1
ATOM 853 C CA . ILE A 1 115 ? 9.049 6.307 9.827 1.00 86.56 115 ILE A CA 1
ATOM 854 C C . ILE A 1 115 ? 9.488 7.768 9.942 1.00 86.56 115 ILE A C 1
ATOM 856 O O . ILE A 1 115 ? 10.670 8.084 9.814 1.00 86.56 115 ILE A O 1
ATOM 860 N N . GLY A 1 116 ? 8.531 8.652 10.238 1.00 74.00 116 GLY A N 1
ATOM 861 C CA . GLY A 1 116 ? 8.761 10.084 10.416 1.00 74.00 116 GLY A CA 1
ATOM 862 C C . GLY A 1 116 ? 9.553 10.723 9.271 1.00 74.00 116 GLY A C 1
ATOM 863 O O . GLY A 1 116 ? 9.500 10.284 8.123 1.00 74.00 116 GLY A O 1
ATOM 864 N N . ASP A 1 117 ? 10.328 11.749 9.615 1.00 63.78 117 ASP A N 1
ATOM 865 C CA . ASP A 1 117 ? 11.237 12.424 8.682 1.00 63.78 117 ASP A CA 1
ATOM 866 C C . ASP A 1 117 ? 12.654 11.821 8.708 1.00 63.78 117 ASP A C 1
ATOM 868 O O . ASP A 1 117 ? 13.541 12.289 7.995 1.00 63.78 117 ASP A O 1
ATOM 872 N N . THR A 1 118 ? 12.894 10.788 9.531 1.00 62.59 118 THR A N 1
ATOM 873 C CA . THR A 1 118 ? 14.231 10.187 9.702 1.00 62.59 118 THR A CA 1
ATOM 874 C C . THR A 1 118 ? 14.686 9.426 8.460 1.00 62.59 118 THR A C 1
ATOM 876 O O . THR A 1 118 ? 15.880 9.190 8.289 1.00 62.59 118 THR A O 1
ATOM 879 N N . GLY A 1 119 ? 13.748 9.068 7.577 1.00 72.25 119 GLY A N 1
ATOM 880 C CA . GLY A 1 119 ? 14.028 8.392 6.312 1.00 72.25 119 GLY A CA 1
ATOM 881 C C . GLY A 1 119 ? 14.259 6.886 6.439 1.00 72.25 119 GLY A C 1
ATOM 882 O O . GLY A 1 119 ? 14.525 6.238 5.427 1.00 72.25 119 GLY A O 1
ATOM 883 N N . ASP A 1 120 ? 14.139 6.329 7.646 1.00 83.69 120 ASP A N 1
ATOM 884 C CA . ASP A 1 120 ? 14.265 4.894 7.892 1.00 83.69 120 ASP A CA 1
ATOM 885 C C . ASP A 1 120 ? 13.059 4.132 7.334 1.00 83.69 120 ASP A C 1
ATOM 887 O O . ASP A 1 120 ? 11.916 4.565 7.499 1.00 83.69 120 ASP A O 1
ATOM 891 N N . ILE A 1 121 ? 13.310 2.970 6.720 1.00 86.69 121 ILE A N 1
ATOM 892 C CA . ILE A 1 121 ? 12.236 2.047 6.341 1.00 86.69 121 ILE A CA 1
ATOM 893 C C . ILE A 1 121 ? 11.647 1.435 7.611 1.00 86.69 121 ILE A C 1
ATOM 895 O O . ILE A 1 121 ? 12.399 0.934 8.445 1.00 86.69 121 ILE A O 1
ATOM 899 N N . GLY A 1 122 ? 10.323 1.456 7.731 1.00 87.06 122 GLY A N 1
ATOM 900 C CA . GLY A 1 122 ? 9.622 0.801 8.826 1.00 87.06 122 GLY A CA 1
ATOM 901 C C . GLY A 1 122 ? 8.109 0.985 8.784 1.00 87.06 122 GLY A C 1
ATOM 902 O O . GLY A 1 122 ? 7.542 1.386 7.764 1.00 87.06 122 GLY A O 1
ATOM 903 N N . GLY A 1 123 ? 7.464 0.677 9.908 1.00 88.25 123 GLY A N 1
ATOM 904 C CA . GLY A 1 123 ? 6.011 0.752 10.072 1.00 88.25 123 GLY A CA 1
ATOM 905 C C . GLY A 1 123 ? 5.271 -0.396 9.388 1.00 88.25 123 GLY A C 1
ATOM 906 O O . G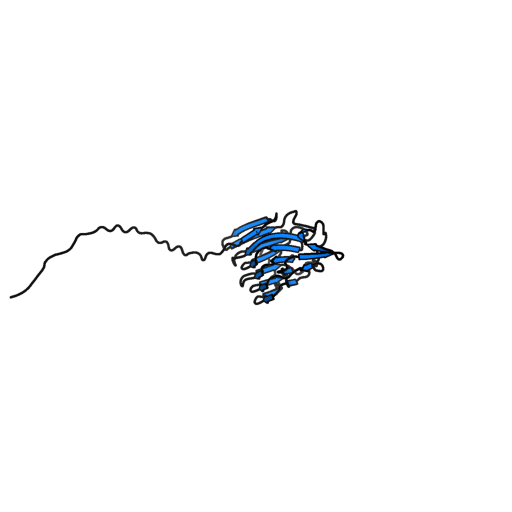LY A 1 123 ? 5.854 -1.203 8.662 1.00 88.25 123 GLY A O 1
ATOM 907 N N . HIS A 1 124 ? 3.967 -0.477 9.629 1.00 90.56 124 HIS A N 1
ATOM 908 C CA . HIS A 1 124 ? 3.096 -1.488 9.043 1.00 90.56 124 HIS A CA 1
ATOM 909 C C . HIS A 1 124 ? 2.268 -0.894 7.909 1.00 90.56 124 HIS A C 1
ATOM 911 O O . HIS A 1 124 ? 1.359 -0.088 8.130 1.00 90.56 124 HIS A O 1
ATOM 917 N N . LEU A 1 125 ? 2.601 -1.279 6.678 1.00 93.69 125 LEU A N 1
ATOM 918 C CA . LEU A 1 125 ? 1.832 -0.899 5.499 1.00 93.69 125 LEU A CA 1
ATOM 919 C C . LEU A 1 125 ? 0.701 -1.886 5.260 1.00 93.69 125 LEU A C 1
ATOM 921 O O . LEU A 1 125 ? 0.940 -3.070 5.033 1.00 93.69 125 LEU A O 1
ATOM 925 N N . ILE A 1 126 ? -0.527 -1.376 5.250 1.00 93.38 126 ILE A N 1
ATOM 926 C CA . ILE A 1 126 ? -1.726 -2.175 5.026 1.00 93.38 126 ILE A CA 1
ATOM 927 C C . ILE A 1 126 ? -2.422 -1.643 3.781 1.00 93.38 126 ILE A C 1
ATOM 929 O O . ILE A 1 126 ? -2.825 -0.481 3.731 1.00 93.38 126 ILE A O 1
ATOM 933 N N . PHE A 1 127 ? -2.577 -2.494 2.774 1.00 95.25 127 PHE A N 1
ATOM 934 C CA . PHE A 1 127 ? -3.300 -2.183 1.547 1.00 95.25 127 PHE A CA 1
ATOM 935 C C . PHE A 1 127 ? -4.570 -3.022 1.461 1.00 95.25 127 PHE A C 1
ATOM 937 O O . PHE A 1 127 ? -4.520 -4.251 1.499 1.00 95.25 127 PHE A O 1
ATOM 944 N N . VAL A 1 128 ? -5.704 -2.340 1.315 1.00 93.62 128 VAL A N 1
ATOM 945 C CA . VAL A 1 128 ? -7.033 -2.933 1.160 1.00 93.62 128 VAL A CA 1
ATOM 946 C C . VAL A 1 128 ? -7.534 -2.594 -0.240 1.00 93.62 128 VAL A C 1
ATOM 948 O O . VAL A 1 128 ? -7.881 -1.445 -0.500 1.00 93.62 128 VAL A O 1
ATOM 951 N N . SER A 1 129 ? -7.563 -3.574 -1.143 1.00 95.06 129 SER A N 1
ATOM 952 C CA . SER A 1 129 ? -8.113 -3.411 -2.496 1.00 95.06 129 SER A CA 1
ATOM 953 C C . SER A 1 129 ? -9.057 -4.570 -2.827 1.00 95.06 129 SER A C 1
ATOM 955 O O . SER A 1 129 ? -8.609 -5.646 -3.237 1.00 95.06 129 SER A O 1
ATOM 957 N N . PRO A 1 130 ? -10.380 -4.379 -2.673 1.00 94.88 130 PRO A N 1
ATOM 958 C CA . PRO A 1 130 ? -11.371 -5.432 -2.906 1.00 94.88 130 PRO A CA 1
ATOM 959 C C . PRO A 1 130 ? -11.414 -5.954 -4.346 1.00 94.88 130 PRO A C 1
ATOM 961 O O . PRO A 1 130 ? -12.020 -6.992 -4.601 1.00 94.88 130 PRO A O 1
ATOM 964 N N . ASN A 1 131 ? -10.809 -5.232 -5.291 1.00 96.38 131 ASN A N 1
ATOM 965 C CA . ASN A 1 131 ? -10.790 -5.571 -6.713 1.00 96.38 131 ASN A CA 1
ATOM 966 C C . ASN A 1 131 ? -9.492 -6.266 -7.160 1.00 96.38 131 ASN A C 1
ATOM 968 O O . ASN A 1 131 ? -9.357 -6.603 -8.335 1.00 96.38 131 ASN A O 1
ATOM 972 N N . GLY A 1 132 ? -8.571 -6.533 -6.230 1.00 96.88 132 GLY A N 1
ATOM 973 C CA . GLY A 1 132 ? -7.377 -7.342 -6.463 1.00 96.88 132 GLY A CA 1
ATOM 974 C C . GLY A 1 132 ? -6.081 -6.552 -6.350 1.00 96.88 132 GLY A C 1
ATOM 975 O O . GLY A 1 132 ? -6.043 -5.337 -6.544 1.00 96.88 132 GLY A O 1
ATOM 976 N N . ILE A 1 133 ? -4.998 -7.263 -6.037 1.00 98.25 133 ILE A N 1
ATOM 977 C CA . ILE A 1 133 ? -3.664 -6.673 -5.885 1.00 98.25 133 ILE A CA 1
ATOM 978 C C . ILE A 1 133 ? -2.669 -7.469 -6.722 1.00 98.25 133 ILE A C 1
ATOM 980 O O . ILE A 1 133 ? -2.537 -8.683 -6.567 1.00 98.25 133 ILE A O 1
ATOM 984 N N . THR A 1 134 ? -1.932 -6.772 -7.583 1.00 98.31 134 THR A N 1
ATOM 985 C CA . THR A 1 134 ? -0.824 -7.336 -8.354 1.00 98.31 134 THR A CA 1
ATOM 986 C C . THR A 1 134 ? 0.472 -6.618 -8.015 1.00 98.31 134 THR A C 1
ATOM 988 O O . THR A 1 134 ? 0.648 -5.443 -8.322 1.00 98.31 134 THR A O 1
ATOM 991 N N . VAL A 1 135 ? 1.427 -7.350 -7.450 1.00 97.94 135 VAL A N 1
ATOM 992 C CA . VAL A 1 135 ? 2.827 -6.925 -7.399 1.00 97.94 135 VAL A CA 1
ATOM 993 C C . VAL A 1 135 ? 3.511 -7.529 -8.617 1.00 97.94 135 VAL A C 1
ATOM 995 O O . VAL A 1 135 ? 3.689 -8.744 -8.715 1.00 97.94 135 VAL A O 1
ATOM 998 N N . GLY A 1 136 ? 3.817 -6.692 -9.603 1.00 96.88 136 GLY A N 1
ATOM 999 C CA . GLY A 1 136 ? 4.464 -7.104 -10.842 1.00 96.88 136 GLY A CA 1
ATOM 1000 C C . GLY A 1 136 ? 5.900 -7.567 -10.613 1.00 96.88 136 GLY A C 1
ATOM 1001 O O . GLY A 1 136 ? 6.468 -7.383 -9.544 1.00 96.88 136 GLY A O 1
ATOM 1002 N N . LYS A 1 137 ? 6.528 -8.146 -11.642 1.00 95.69 137 LYS A N 1
ATOM 1003 C CA . LYS A 1 137 ? 7.887 -8.720 -11.539 1.00 95.69 137 LYS A CA 1
ATOM 1004 C C . LYS A 1 137 ? 8.954 -7.736 -11.055 1.00 95.69 137 LYS A C 1
ATOM 1006 O O . LYS A 1 137 ? 9.919 -8.140 -10.420 1.00 95.69 137 LYS A O 1
ATOM 1011 N N . GLN A 1 138 ? 8.778 -6.459 -11.382 1.00 94.75 138 GLN A N 1
ATOM 1012 C CA . GLN A 1 138 ? 9.667 -5.379 -10.955 1.00 94.75 138 GLN A CA 1
ATOM 1013 C C . GLN A 1 138 ? 9.186 -4.678 -9.679 1.00 94.75 138 GLN A C 1
ATOM 1015 O O . GLN A 1 138 ? 9.935 -3.895 -9.095 1.00 94.75 138 GLN A O 1
ATOM 1020 N N . GLY A 1 139 ? 7.959 -4.991 -9.252 1.00 96.69 139 GLY A N 1
ATOM 1021 C CA . GLY 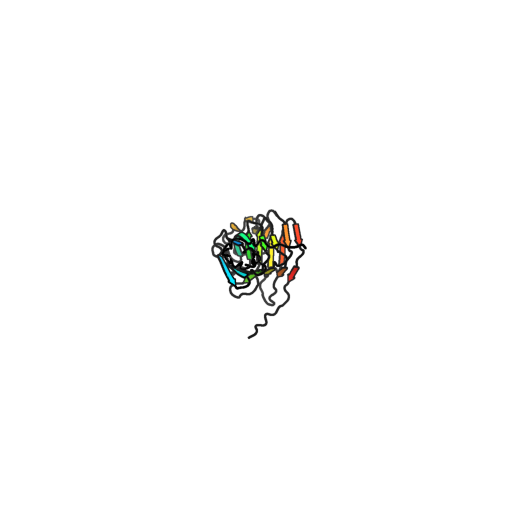A 1 139 ? 7.298 -4.439 -8.086 1.00 96.69 139 GLY A CA 1
ATOM 1022 C C . GLY A 1 139 ? 8.014 -4.810 -6.801 1.00 96.69 139 GLY A C 1
ATOM 1023 O O . GLY A 1 139 ? 8.411 -5.961 -6.604 1.00 96.69 139 GLY A O 1
ATOM 1024 N N . LYS A 1 140 ? 8.188 -3.829 -5.920 1.00 96.19 140 LYS A N 1
ATOM 1025 C CA . LYS A 1 140 ? 8.871 -4.007 -4.638 1.00 96.19 140 LYS A CA 1
ATOM 1026 C C . LYS A 1 140 ? 8.117 -3.274 -3.542 1.00 96.19 140 LYS A C 1
ATOM 1028 O O . LYS A 1 140 ? 7.822 -2.095 -3.711 1.00 96.19 140 LYS A O 1
ATOM 1033 N N . ILE A 1 141 ? 7.857 -3.932 -2.418 1.00 96.44 141 ILE A N 1
ATOM 1034 C CA . ILE A 1 141 ? 7.276 -3.308 -1.224 1.00 96.44 141 ILE A CA 1
ATOM 1035 C C . ILE A 1 141 ? 8.192 -3.580 -0.033 1.00 96.44 141 ILE A C 1
ATOM 1037 O O . ILE A 1 141 ? 8.538 -4.734 0.225 1.00 96.44 141 ILE A O 1
ATOM 1041 N N . TYR A 1 142 ? 8.565 -2.514 0.675 1.00 93.81 142 TYR A N 1
ATOM 1042 C CA . TYR A 1 142 ? 9.444 -2.549 1.842 1.00 93.81 142 TYR A CA 1
ATOM 1043 C C . TYR A 1 142 ? 8.805 -1.838 3.039 1.00 93.81 142 TYR A C 1
ATOM 1045 O O . TYR A 1 142 ? 8.391 -0.687 2.909 1.00 93.81 142 TYR A O 1
ATOM 1053 N N . ALA A 1 143 ? 8.740 -2.496 4.195 1.00 91.56 143 ALA A N 1
ATOM 1054 C CA . ALA A 1 143 ? 8.233 -1.947 5.463 1.00 91.56 143 ALA A CA 1
ATOM 1055 C C . ALA A 1 143 ? 8.699 -2.826 6.645 1.00 91.56 143 ALA A C 1
ATOM 1057 O O . ALA A 1 143 ? 9.381 -3.816 6.403 1.00 91.56 143 ALA A O 1
ATOM 1058 N N . ASP A 1 144 ? 8.347 -2.525 7.900 1.00 89.44 144 ASP A N 1
ATOM 1059 C CA . ASP A 1 144 ? 8.586 -3.469 9.018 1.00 89.44 144 ASP A CA 1
ATOM 1060 C C . ASP A 1 144 ? 7.583 -4.629 8.986 1.00 89.44 144 ASP A C 1
ATOM 1062 O O . ASP A 1 144 ? 7.928 -5.773 9.287 1.00 89.44 144 ASP A O 1
ATOM 1066 N N . ALA A 1 145 ? 6.346 -4.322 8.595 1.00 89.38 145 ALA A N 1
ATOM 1067 C CA . ALA A 1 145 ? 5.275 -5.279 8.372 1.00 89.38 145 ALA A CA 1
ATOM 1068 C C . ALA A 1 145 ? 4.448 -4.875 7.143 1.00 89.38 145 ALA A C 1
ATOM 1070 O O . ALA A 1 145 ? 4.314 -3.690 6.816 1.00 89.38 145 ALA A O 1
ATOM 1071 N N . ILE A 1 146 ? 3.905 -5.863 6.437 1.00 93.69 146 ILE A N 1
ATOM 1072 C CA . ILE A 1 146 ? 3.126 -5.671 5.212 1.00 93.69 146 ILE A CA 1
ATOM 1073 C C . ILE A 1 146 ? 1.859 -6.515 5.307 1.00 93.69 146 ILE A C 1
ATOM 1075 O O . ILE A 1 146 ? 1.937 -7.727 5.455 1.00 93.69 146 ILE A O 1
ATOM 1079 N N . THR A 1 147 ? 0.696 -5.903 5.116 1.00 93.69 147 THR A N 1
ATOM 1080 C CA . THR A 1 147 ? -0.558 -6.633 4.899 1.00 93.69 147 THR A CA 1
ATOM 1081 C C . THR A 1 147 ? -1.154 -6.227 3.564 1.00 93.69 147 THR A C 1
ATOM 1083 O O . THR A 1 147 ? -1.442 -5.055 3.327 1.00 93.69 147 THR A O 1
ATOM 1086 N N . LEU A 1 148 ? -1.374 -7.205 2.690 1.00 95.62 148 LEU A N 1
ATOM 1087 C CA . LEU A 1 148 ? -2.118 -7.034 1.448 1.00 95.62 148 LEU A CA 1
ATOM 1088 C C . LEU A 1 148 ? -3.424 -7.812 1.568 1.00 95.62 148 LEU A C 1
ATOM 1090 O O . LEU A 1 148 ? -3.409 -9.024 1.787 1.00 95.62 148 LEU A O 1
ATOM 1094 N N . THR A 1 149 ? -4.557 -7.133 1.413 1.00 94.69 149 THR A N 1
ATOM 1095 C CA . THR A 1 149 ? -5.869 -7.771 1.532 1.00 94.69 149 THR A CA 1
ATOM 1096 C C . THR A 1 149 ? -6.843 -7.334 0.447 1.00 94.69 149 THR A C 1
ATOM 1098 O O . THR A 1 149 ? -6.855 -6.184 0.007 1.00 94.69 149 THR A O 1
ATOM 1101 N N . THR A 1 150 ? -7.694 -8.272 0.036 1.00 94.81 150 THR A N 1
ATOM 1102 C CA . THR A 1 150 ? -8.823 -8.031 -0.879 1.00 94.81 150 THR A CA 1
ATOM 1103 C C . THR A 1 150 ? -10.170 -8.058 -0.158 1.00 94.81 150 THR A C 1
ATOM 1105 O O . THR A 1 150 ? -11.218 -8.252 -0.778 1.00 94.81 150 THR A O 1
ATOM 1108 N N . ALA A 1 151 ? -10.151 -7.886 1.165 1.00 89.94 151 ALA A N 1
ATOM 1109 C CA . ALA A 1 151 ? -11.362 -7.727 1.948 1.00 89.94 151 ALA A CA 1
ATOM 1110 C C . ALA A 1 151 ? -12.119 -6.450 1.545 1.00 89.94 151 ALA A C 1
ATOM 1112 O O . ALA A 1 151 ? -11.510 -5.402 1.336 1.00 89.94 151 ALA A O 1
ATOM 1113 N N . THR A 1 152 ? -13.448 -6.523 1.480 1.00 85.38 152 THR A N 1
ATOM 1114 C CA . THR A 1 152 ? -14.354 -5.380 1.248 1.00 85.38 152 THR A CA 1
ATOM 1115 C C . THR A 1 152 ? -14.319 -4.350 2.369 1.00 85.38 152 THR 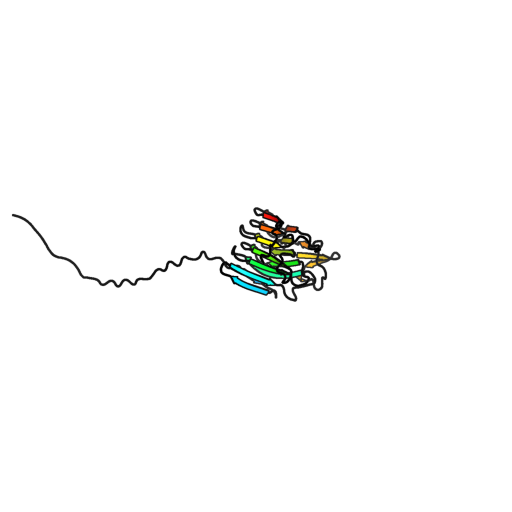A C 1
ATOM 1117 O O . THR A 1 152 ? -14.622 -3.180 2.146 1.00 85.38 152 THR A O 1
ATOM 1120 N N . GLY A 1 153 ? -13.934 -4.783 3.566 1.00 74.81 153 GLY A N 1
ATOM 1121 C CA . GLY A 1 153 ? -13.833 -3.955 4.751 1.00 74.81 153 GLY A CA 1
ATOM 1122 C C . GLY A 1 153 ? -12.710 -4.433 5.658 1.00 74.81 153 GLY A C 1
ATOM 1123 O O . GLY A 1 153 ? -12.390 -5.623 5.724 1.00 74.81 153 GLY A O 1
ATOM 1124 N N . LEU A 1 154 ? -12.132 -3.468 6.367 1.00 74.56 154 LEU A N 1
ATOM 1125 C CA . LEU A 1 154 ? -11.239 -3.713 7.490 1.00 74.56 154 LEU A CA 1
ATOM 1126 C C . LEU A 1 154 ? -12.013 -3.353 8.751 1.00 74.56 154 LEU A C 1
ATOM 1128 O O . LEU A 1 154 ? -12.377 -2.187 8.953 1.00 74.56 154 LEU A O 1
ATOM 1132 N N . LEU A 1 155 ? -12.306 -4.372 9.541 1.00 71.19 155 LEU A N 1
ATOM 1133 C CA . LEU A 1 155 ? -13.067 -4.258 10.763 1.00 71.19 155 LEU A CA 1
ATOM 1134 C C . LEU A 1 155 ? -12.111 -4.311 11.951 1.00 71.19 155 LEU A C 1
ATOM 1136 O O . LEU A 1 155 ? -11.064 -4.957 11.914 1.00 71.19 155 LEU A O 1
ATOM 1140 N N . TYR A 1 156 ? -12.489 -3.619 13.012 1.00 66.12 156 TYR A N 1
ATOM 1141 C CA . TYR A 1 156 ? -11.760 -3.598 14.270 1.00 66.12 156 TYR A CA 1
ATOM 1142 C C . TYR A 1 156 ? -12.638 -4.202 15.363 1.00 66.12 156 TYR A C 1
ATOM 1144 O O . TYR A 1 156 ? -13.808 -3.830 15.477 1.00 66.12 156 TYR A O 1
ATOM 1152 N N . GLY A 1 157 ? -12.086 -5.142 16.132 1.00 55.97 157 GLY A N 1
ATOM 1153 C CA . GLY A 1 157 ? -12.777 -5.859 17.203 1.00 55.97 157 GLY A CA 1
ATOM 1154 C C . GLY A 1 157 ? -12.329 -5.478 18.616 1.00 55.97 157 GLY A C 1
ATOM 1155 O O . GLY A 1 157 ? -11.589 -6.233 19.234 1.00 55.97 157 GLY A O 1
ATOM 1156 N N . VAL A 1 158 ? -12.817 -4.377 19.193 1.00 54.81 158 VAL A N 1
ATOM 1157 C CA . VAL A 1 158 ? -12.621 -4.112 20.637 1.00 54.81 158 VAL A CA 1
ATOM 1158 C C . VAL A 1 158 ? -13.903 -4.363 21.399 1.00 54.81 158 VAL A C 1
ATOM 1160 O O . VAL A 1 158 ? -14.979 -3.938 20.986 1.00 54.81 158 VAL A O 1
ATOM 1163 N N . ASN A 1 159 ? -13.789 -5.050 22.539 1.00 52.84 159 ASN A N 1
ATOM 1164 C CA . ASN A 1 159 ? -14.902 -5.295 23.457 1.00 52.84 159 ASN A CA 1
ATOM 1165 C C . ASN A 1 159 ? -16.135 -5.940 22.782 1.00 52.84 159 ASN A C 1
ATOM 1167 O O . ASN A 1 159 ? -17.267 -5.583 23.100 1.00 52.84 159 ASN A O 1
ATOM 1171 N N . ASN A 1 160 ? -15.923 -6.892 21.862 1.00 52.66 160 ASN A N 1
ATOM 1172 C CA . ASN A 1 160 ? -16.973 -7.581 21.088 1.00 52.66 160 ASN A CA 1
ATOM 1173 C C . ASN A 1 160 ? -17.785 -6.688 20.127 1.00 52.66 160 ASN A C 1
ATOM 1175 O O . ASN A 1 160 ? -18.855 -7.096 19.676 1.00 52.66 160 ASN A O 1
ATOM 1179 N N . ILE A 1 161 ? -17.300 -5.487 19.800 1.00 56.09 161 ILE A N 1
ATOM 1180 C CA . ILE A 1 161 ? -17.895 -4.627 18.772 1.00 56.09 161 ILE A CA 1
ATOM 1181 C C . ILE A 1 161 ? -17.036 -4.722 17.519 1.00 56.09 161 ILE A C 1
ATOM 1183 O O . ILE A 1 161 ? -15.844 -4.434 17.564 1.00 56.09 161 ILE A O 1
ATOM 1187 N N . THR A 1 162 ? -17.658 -5.097 16.406 1.00 62.72 162 THR A N 1
ATOM 1188 C CA . THR A 1 162 ? -17.053 -5.069 15.075 1.00 62.72 162 THR A CA 1
ATOM 1189 C C . THR A 1 162 ? -17.518 -3.802 14.361 1.00 62.72 162 THR A C 1
ATOM 1191 O O . THR A 1 162 ? -18.703 -3.669 14.057 1.00 62.72 162 THR A O 1
ATOM 1194 N N . ALA A 1 163 ? -16.609 -2.857 14.118 1.00 62.12 163 ALA A N 1
ATOM 1195 C CA . ALA A 1 163 ? -16.907 -1.605 13.416 1.00 62.12 163 ALA A CA 1
ATOM 1196 C C . ALA A 1 163 ? -15.941 -1.377 12.247 1.00 62.12 163 ALA A C 1
ATOM 1198 O O . ALA A 1 163 ? -14.792 -1.820 12.295 1.00 62.12 163 ALA A O 1
ATOM 1199 N N . ASP A 1 164 ? -16.401 -0.671 11.208 1.00 71.06 164 ASP A N 1
ATOM 1200 C CA . ASP A 1 164 ? -15.533 -0.243 10.109 1.00 71.06 164 ASP A CA 1
ATOM 1201 C C . ASP A 1 164 ? -14.527 0.796 10.616 1.00 71.06 164 ASP A C 1
ATOM 1203 O O . ASP A 1 164 ? -14.904 1.770 11.274 1.00 71.06 164 ASP A O 1
ATOM 1207 N N . ILE A 1 165 ? -13.248 0.613 10.285 1.00 69.12 165 ILE A N 1
ATOM 1208 C CA . ILE A 1 165 ? -12.164 1.490 10.749 1.00 69.12 165 ILE A CA 1
ATOM 1209 C C . ILE A 1 165 ? -12.363 2.973 10.401 1.00 69.12 165 ILE A C 1
ATOM 1211 O O . ILE A 1 165 ? -11.920 3.833 11.155 1.00 69.12 165 ILE A O 1
ATOM 1215 N N . SER A 1 166 ? -13.083 3.296 9.320 1.00 64.38 166 SER A N 1
ATOM 1216 C CA . SER A 1 166 ? -13.404 4.684 8.942 1.00 64.38 166 SER A CA 1
ATOM 1217 C C . SER A 1 166 ? -14.333 5.396 9.929 1.00 64.38 166 SER A C 1
ATOM 1219 O O . SER A 1 166 ? -14.420 6.620 9.920 1.00 64.38 166 SER A O 1
ATOM 1221 N N . THR A 1 167 ? -15.017 4.643 10.792 1.00 63.22 167 THR A N 1
ATOM 1222 C CA . THR A 1 167 ? -15.944 5.180 11.798 1.00 63.22 167 THR A CA 1
ATOM 1223 C C . THR A 1 167 ? -15.296 5.361 13.172 1.00 63.22 167 THR A C 1
ATOM 1225 O O . THR A 1 167 ? -15.917 5.914 14.081 1.00 63.22 167 THR A O 1
ATOM 1228 N N . LEU A 1 168 ? -14.043 4.925 13.345 1.00 58.88 168 LEU A N 1
ATOM 1229 C CA . LEU A 1 168 ? -13.335 5.023 14.616 1.00 58.88 168 LEU A CA 1
ATOM 1230 C C . LEU A 1 168 ? -12.780 6.433 14.819 1.00 58.88 168 LEU A C 1
ATOM 1232 O O . LEU A 1 168 ? -11.749 6.808 14.269 1.00 58.88 168 LEU A O 1
ATOM 1236 N N . THR A 1 169 ? -13.420 7.197 15.699 1.00 55.34 169 THR A N 1
ATOM 1237 C CA . THR A 1 169 ? -12.867 8.432 16.268 1.00 55.34 169 THR A CA 1
ATOM 1238 C C . THR A 1 169 ? -12.330 8.149 17.672 1.00 55.34 169 THR A C 1
ATOM 1240 O O . THR A 1 169 ? -13.072 7.652 18.516 1.00 55.34 169 THR A O 1
ATOM 1243 N N . GLY A 1 170 ? -11.055 8.451 17.944 1.00 51.62 170 GLY A N 1
ATOM 1244 C CA . GLY A 1 170 ? -10.465 8.331 19.287 1.00 51.62 170 GLY A CA 1
ATOM 1245 C C . GLY A 1 170 ? -10.053 6.925 19.752 1.00 51.62 170 GLY A C 1
ATOM 1246 O O . GLY A 1 170 ? -9.850 6.732 20.950 1.00 51.62 170 GLY A O 1
ATOM 1247 N N . ALA A 1 171 ? -9.908 5.946 18.850 1.00 54.88 171 ALA A N 1
ATOM 1248 C CA . ALA A 1 171 ? -9.265 4.675 19.181 1.00 54.88 171 ALA A CA 1
ATOM 1249 C C . ALA A 1 171 ? -7.771 4.933 19.439 1.00 54.88 171 ALA A C 1
ATOM 1251 O O . ALA A 1 171 ? -6.994 5.131 18.510 1.00 54.88 171 ALA A O 1
ATOM 1252 N N . SER A 1 172 ? -7.384 4.992 20.714 1.00 53.62 172 SER A N 1
ATOM 1253 C CA . SER A 1 172 ? -6.028 5.372 21.122 1.00 53.62 172 SER A CA 1
ATOM 1254 C C . SER A 1 172 ? -4.966 4.317 20.799 1.00 53.62 172 SER A C 1
ATOM 1256 O O . SER A 1 172 ? -3.782 4.651 20.820 1.00 53.62 172 SER A O 1
ATOM 1258 N N . GLN A 1 173 ? -5.356 3.067 20.516 1.00 58.84 173 GLN A N 1
ATOM 1259 C CA . GLN A 1 173 ? -4.430 1.955 20.292 1.00 58.84 173 GLN A CA 1
ATOM 1260 C C . GLN A 1 173 ? -4.987 0.950 19.274 1.00 58.84 173 GLN A C 1
ATOM 1262 O O . GLN A 1 173 ? -5.930 0.210 19.548 1.00 58.84 173 GLN A O 1
ATOM 1267 N N . TRP A 1 174 ? -4.388 0.925 18.089 1.00 66.75 174 TRP A N 1
ATOM 1268 C CA . TRP A 1 174 ? -4.508 -0.158 17.120 1.00 66.75 174 TRP A CA 1
ATOM 1269 C C . TRP A 1 174 ? -3.429 -1.216 17.398 1.00 66.75 174 TRP A C 1
ATOM 1271 O O . TRP A 1 174 ? -2.290 -0.853 17.701 1.00 66.75 174 TRP A O 1
ATOM 1281 N N . ASP A 1 175 ? -3.797 -2.495 17.335 1.00 67.81 175 ASP A N 1
ATOM 1282 C CA . ASP A 1 175 ? -2.919 -3.657 17.533 1.00 67.81 175 ASP A CA 1
ATOM 1283 C C . ASP A 1 175 ? -3.333 -4.764 16.547 1.00 67.81 175 ASP A C 1
ATOM 1285 O O . ASP A 1 175 ? -4.521 -4.898 16.231 1.00 67.81 175 ASP A O 1
ATOM 1289 N N . ASP A 1 176 ? -2.366 -5.558 16.086 1.00 62.31 176 ASP A N 1
ATOM 1290 C CA . ASP A 1 176 ? -2.526 -6.606 15.068 1.00 62.31 176 ASP A CA 1
ATOM 1291 C C . ASP A 1 176 ? -3.576 -7.654 15.467 1.00 62.31 176 ASP A C 1
ATOM 1293 O O . ASP A 1 176 ? -4.302 -8.186 14.627 1.00 62.31 176 ASP A O 1
ATOM 1297 N N . ASN A 1 177 ? -3.738 -7.892 16.772 1.00 59.72 177 ASN A N 1
ATOM 1298 C CA . ASN A 1 177 ? -4.701 -8.848 17.330 1.00 59.72 177 ASN A CA 1
ATOM 1299 C C . ASN A 1 177 ? -6.176 -8.467 17.109 1.00 59.72 177 ASN A C 1
ATOM 1301 O O . ASN A 1 177 ? -7.074 -9.230 17.467 1.00 59.72 177 ASN A O 1
ATOM 1305 N N . VAL A 1 178 ? -6.439 -7.275 16.576 1.00 63.16 178 VAL A N 1
ATOM 1306 C CA . VAL A 1 178 ? -7.773 -6.672 16.532 1.00 63.16 178 VAL A CA 1
ATOM 1307 C C . VAL A 1 178 ? -8.321 -6.556 15.104 1.00 63.16 178 VAL A C 1
ATOM 1309 O O . VAL A 1 178 ? -9.465 -6.133 14.902 1.00 63.16 178 VAL A O 1
ATOM 1312 N N . ILE A 1 179 ? -7.530 -6.952 14.104 1.00 68.62 179 ILE A N 1
ATOM 1313 C CA . ILE A 1 179 ? -7.896 -6.855 12.692 1.00 68.62 179 ILE A CA 1
ATOM 1314 C C . ILE A 1 179 ? -8.822 -8.010 12.319 1.00 68.62 179 ILE A C 1
ATOM 1316 O O . ILE A 1 179 ? -8.441 -9.179 12.345 1.00 68.62 179 ILE A O 1
ATOM 1320 N N . VAL A 1 180 ? -10.044 -7.673 11.915 1.00 70.94 180 VAL A N 1
ATOM 1321 C CA . VAL A 1 180 ? -10.999 -8.622 11.346 1.00 70.94 180 VAL A CA 1
ATOM 1322 C C . VAL A 1 180 ? -11.262 -8.227 9.900 1.00 70.94 180 VAL A C 1
ATOM 1324 O O . VAL A 1 180 ? -11.579 -7.079 9.592 1.00 70.94 180 VAL A O 1
ATOM 1327 N N . PHE A 1 181 ? -11.128 -9.185 8.994 1.00 79.00 181 PHE A N 1
ATOM 1328 C CA . PHE A 1 181 ? -11.419 -8.987 7.580 1.00 79.00 181 PHE A CA 1
ATOM 1329 C C . PHE A 1 181 ? -12.868 -9.387 7.318 1.00 79.00 181 PHE A C 1
ATOM 1331 O O . PHE A 1 181 ? -13.313 -10.423 7.808 1.00 79.00 181 PHE A O 1
ATOM 1338 N N . ASP A 1 182 ? -13.598 -8.549 6.582 1.00 80.38 182 ASP A N 1
ATOM 1339 C CA . ASP A 1 182 ? -14.968 -8.849 6.158 1.00 80.38 182 ASP A CA 1
ATOM 1340 C C . ASP A 1 182 ? -14.959 -9.888 5.015 1.00 80.38 182 ASP A C 1
ATOM 1342 O O . ASP A 1 182 ? -14.470 -11.009 5.162 1.00 80.38 182 ASP A O 1
ATOM 1346 N N . THR A 1 183 ? -15.458 -9.522 3.835 1.00 84.94 183 THR A N 1
ATOM 1347 C CA . THR A 1 183 ? -15.630 -10.443 2.724 1.00 84.94 183 THR A CA 1
ATOM 1348 C C . THR A 1 183 ? -14.439 -10.341 1.793 1.00 84.94 183 THR A C 1
ATOM 1350 O O . THR A 1 183 ? -14.143 -9.283 1.245 1.00 84.94 183 THR A O 1
ATOM 1353 N N . ILE A 1 184 ? -13.758 -11.460 1.581 1.00 87.38 184 ILE A N 1
ATOM 1354 C CA . ILE A 1 184 ? -12.617 -11.547 0.676 1.00 87.38 184 ILE A CA 1
ATOM 1355 C C . ILE A 1 184 ? -13.114 -11.659 -0.775 1.00 87.38 184 ILE A C 1
ATOM 1357 O O . ILE A 1 184 ? -13.792 -12.624 -1.141 1.00 87.38 184 ILE A O 1
ATOM 1361 N N . ASN A 1 185 ? -12.783 -10.670 -1.610 1.00 86.81 185 ASN A N 1
ATOM 1362 C CA . ASN A 1 185 ? -13.481 -10.459 -2.881 1.00 86.81 185 ASN A CA 1
ATOM 1363 C C . ASN A 1 185 ? -12.651 -10.745 -4.147 1.00 86.81 185 ASN A C 1
ATOM 1365 O O . ASN A 1 185 ? -13.230 -11.001 -5.206 1.00 86.81 185 ASN A O 1
ATOM 1369 N N . ALA A 1 186 ? -11.322 -10.770 -4.054 1.00 95.00 186 ALA A N 1
ATOM 1370 C CA . ALA A 1 186 ? -10.451 -10.915 -5.220 1.00 95.00 186 ALA A CA 1
ATOM 1371 C C . ALA A 1 186 ? -9.175 -11.712 -4.914 1.00 95.00 186 ALA A C 1
ATOM 1373 O O . ALA A 1 186 ? -9.002 -12.262 -3.823 1.00 95.00 186 ALA A O 1
ATOM 1374 N N . ASP A 1 187 ? -8.297 -11.791 -5.910 1.00 96.44 187 ASP A N 1
ATOM 1375 C CA . ASP A 1 187 ? -7.037 -12.520 -5.837 1.00 96.44 187 ASP A CA 1
ATOM 1376 C C . ASP A 1 187 ? -5.860 -11.571 -5.572 1.00 96.44 187 ASP A C 1
ATOM 1378 O O . ASP A 1 187 ? -5.900 -10.376 -5.889 1.00 96.44 187 ASP A O 1
ATOM 1382 N N . ILE A 1 188 ? -4.790 -12.131 -5.008 1.00 97.75 188 ILE A N 1
ATOM 1383 C CA . ILE A 1 188 ? -3.490 -11.467 -4.886 1.00 97.75 188 ILE A CA 1
ATOM 1384 C C . ILE A 1 188 ? -2.466 -12.213 -5.733 1.00 97.75 188 ILE A C 1
ATOM 1386 O O . ILE A 1 188 ? -2.279 -13.422 -5.589 1.00 97.75 188 ILE A O 1
ATOM 1390 N N . HIS A 1 189 ? -1.775 -11.470 -6.594 1.00 97.69 189 HIS A N 1
ATOM 1391 C CA . HIS A 1 189 ? -0.689 -11.962 -7.433 1.00 97.69 189 HIS A CA 1
ATOM 1392 C C . HIS A 1 189 ? 0.613 -11.281 -7.009 1.00 97.69 189 HIS A C 1
ATOM 1394 O O . HIS A 1 189 ? 0.850 -10.123 -7.351 1.00 97.69 189 HIS A O 1
ATOM 1400 N N . ASN A 1 190 ? 1.484 -11.995 -6.299 1.00 97.00 190 ASN A N 1
ATOM 1401 C CA . ASN A 1 190 ? 2.844 -11.533 -6.041 1.00 97.00 190 ASN A CA 1
ATOM 1402 C C . ASN A 1 190 ? 3.820 -12.166 -7.037 1.00 97.00 190 ASN A C 1
ATOM 1404 O O . ASN A 1 190 ? 4.139 -13.350 -6.948 1.00 97.00 190 ASN A O 1
ATOM 1408 N N . ASN A 1 191 ? 4.327 -11.361 -7.966 1.00 96.75 191 ASN A N 1
ATOM 1409 C CA . ASN A 1 191 ? 5.402 -11.726 -8.888 1.00 96.75 191 ASN A CA 1
ATOM 1410 C C . ASN A 1 191 ? 6.714 -10.985 -8.581 1.00 96.75 191 ASN A C 1
ATOM 1412 O O . ASN A 1 191 ? 7.711 -11.244 -9.252 1.00 96.75 191 ASN A O 1
ATOM 1416 N N . GLY A 1 192 ? 6.693 -10.045 -7.633 1.00 96.31 192 GLY A N 1
ATOM 1417 C CA . GLY A 1 192 ? 7.798 -9.144 -7.315 1.00 96.31 192 GLY A CA 1
ATOM 1418 C C . GLY A 1 192 ? 8.468 -9.482 -5.989 1.00 96.31 192 GLY A C 1
ATOM 1419 O O . GLY A 1 192 ? 8.716 -10.648 -5.689 1.00 96.31 192 GLY A O 1
ATOM 1420 N N . ILE A 1 193 ? 8.793 -8.456 -5.203 1.00 96.06 193 ILE A N 1
ATOM 1421 C CA . ILE A 1 193 ? 9.445 -8.599 -3.897 1.00 96.06 193 ILE A CA 1
ATOM 1422 C C . ILE A 1 193 ? 8.578 -7.953 -2.820 1.00 96.06 193 ILE A C 1
ATOM 1424 O O . ILE A 1 193 ? 8.333 -6.748 -2.850 1.00 96.06 193 ILE A O 1
ATOM 1428 N N . LEU A 1 194 ? 8.186 -8.748 -1.832 1.00 95.62 194 LEU A N 1
ATOM 1429 C CA . LEU A 1 194 ? 7.654 -8.272 -0.561 1.00 95.62 194 LEU A CA 1
ATOM 1430 C C . LEU A 1 194 ? 8.717 -8.509 0.493 1.00 95.62 194 LEU A C 1
ATOM 1432 O O . LEU A 1 194 ? 9.165 -9.646 0.663 1.00 95.62 194 LEU A O 1
ATOM 1436 N N . SER A 1 195 ? 9.153 -7.451 1.167 1.00 92.81 195 SER A N 1
ATOM 1437 C CA . SER A 1 195 ? 10.231 -7.607 2.124 1.00 92.81 195 SER A CA 1
ATOM 1438 C C . SER A 1 195 ? 10.069 -6.768 3.370 1.00 92.81 195 SER A C 1
ATOM 1440 O O . SER A 1 195 ? 9.879 -5.553 3.310 1.00 92.81 195 SER A O 1
ATOM 1442 N N . THR A 1 196 ? 10.176 -7.449 4.505 1.00 89.50 196 THR A N 1
ATOM 1443 C CA . THR A 1 196 ? 10.286 -6.801 5.801 1.00 89.50 196 THR A CA 1
ATOM 1444 C C . THR A 1 196 ? 11.717 -6.326 6.001 1.00 89.50 196 THR A C 1
ATOM 1446 O O . THR A 1 196 ? 12.674 -7.019 5.648 1.00 89.50 196 THR A O 1
ATOM 1449 N N . TYR A 1 197 ? 11.884 -5.121 6.528 1.00 79.75 197 TYR A N 1
ATOM 1450 C CA . TYR A 1 197 ? 13.197 -4.567 6.821 1.00 79.75 197 TYR A CA 1
ATOM 1451 C C . TYR A 1 197 ? 13.540 -4.795 8.292 1.00 79.75 197 TYR A C 1
ATOM 1453 O O . TYR A 1 197 ? 12.733 -4.532 9.178 1.00 79.75 197 TYR A O 1
ATOM 1461 N N . ILE A 1 198 ? 14.748 -5.290 8.565 1.00 63.12 198 ILE A N 1
ATOM 1462 C CA . ILE A 1 198 ? 15.248 -5.415 9.933 1.00 63.12 198 ILE A CA 1
ATOM 1463 C C . ILE A 1 198 ? 16.193 -4.256 10.203 1.00 63.12 198 ILE A C 1
ATOM 1465 O O . ILE A 1 198 ? 17.299 -4.206 9.665 1.00 63.12 198 ILE A O 1
ATOM 1469 N N . LYS A 1 199 ? 15.807 -3.376 11.125 1.00 61.12 199 LYS A N 1
ATOM 1470 C CA . LYS A 1 199 ? 16.789 -2.598 11.877 1.00 61.12 199 LYS A CA 1
ATOM 1471 C C . LYS A 1 199 ? 17.120 -3.373 13.153 1.00 61.12 199 LYS A C 1
ATOM 1473 O O . LYS A 1 199 ? 16.258 -3.602 14.005 1.00 61.12 199 LYS A O 1
ATOM 1478 N N . GLU A 1 200 ? 18.358 -3.849 13.254 1.00 49.22 200 GLU A N 1
ATOM 1479 C CA . GLU A 1 200 ? 18.910 -4.336 14.519 1.00 49.22 200 GLU A CA 1
ATOM 1480 C C . GLU A 1 200 ? 18.865 -3.155 15.508 1.00 49.22 200 GLU A C 1
ATOM 1482 O O . GLU A 1 200 ? 19.441 -2.108 15.224 1.00 49.22 200 GLU A O 1
ATOM 1487 N N . ASN A 1 201 ? 18.160 -3.298 16.637 1.00 47.00 201 ASN A N 1
ATOM 1488 C CA . ASN A 1 201 ? 17.949 -2.288 17.698 1.00 47.00 201 ASN A CA 1
ATOM 1489 C C . ASN A 1 201 ? 16.740 -1.343 17.604 1.00 47.00 201 ASN A C 1
ATOM 1491 O O . ASN A 1 201 ? 16.832 -0.199 18.050 1.00 47.00 201 ASN A O 1
ATOM 1495 N N . THR A 1 202 ? 15.574 -1.797 17.149 1.00 50.00 202 THR A N 1
ATOM 1496 C CA . THR A 1 202 ? 14.330 -1.125 17.557 1.00 50.00 202 THR A CA 1
ATOM 1497 C C . THR A 1 202 ? 13.629 -1.950 18.630 1.00 50.00 202 THR A C 1
ATOM 1499 O O . THR A 1 202 ? 13.256 -3.098 18.421 1.00 50.00 202 THR A O 1
ATOM 1502 N N . SER A 1 203 ? 13.448 -1.358 19.811 1.00 50.03 203 SER A N 1
ATOM 1503 C CA . SER A 1 203 ? 12.589 -1.863 20.892 1.00 50.03 203 SER A CA 1
ATOM 1504 C C . SER A 1 203 ? 11.093 -1.785 20.541 1.00 50.03 203 SER A C 1
ATOM 1506 O O . SER A 1 203 ? 10.247 -1.831 21.431 1.00 50.03 203 SER A O 1
ATOM 1508 N N . ASP A 1 204 ? 10.766 -1.582 19.262 1.00 53.84 204 ASP A N 1
ATOM 1509 C CA . ASP A 1 204 ? 9.413 -1.334 18.784 1.00 53.84 204 ASP A CA 1
ATOM 1510 C C . ASP A 1 204 ? 8.749 -2.682 18.482 1.00 53.84 204 ASP A C 1
ATOM 1512 O O . ASP A 1 204 ? 9.281 -3.519 17.754 1.00 53.84 204 ASP A O 1
ATOM 1516 N N . SER A 1 205 ? 7.609 -2.916 19.125 1.00 52.94 205 SER A N 1
ATOM 1517 C CA . SER A 1 205 ? 6.955 -4.226 19.244 1.00 52.94 205 SER A CA 1
ATOM 1518 C C . SER A 1 205 ? 5.994 -4.525 18.088 1.00 52.94 205 SER A C 1
ATOM 1520 O O . SER A 1 205 ? 4.997 -5.207 18.301 1.00 52.94 205 SER A O 1
ATOM 1522 N N . ILE A 1 206 ? 6.236 -3.989 16.886 1.00 59.53 206 ILE A N 1
ATOM 1523 C CA . ILE A 1 206 ? 5.402 -4.339 15.727 1.00 59.53 206 ILE A CA 1
ATOM 1524 C C . ILE A 1 206 ? 5.705 -5.789 15.350 1.00 59.53 206 ILE A C 1
ATOM 1526 O O . ILE A 1 206 ? 6.874 -6.174 15.219 1.00 59.53 206 ILE A O 1
ATOM 1530 N N . HIS A 1 207 ? 4.658 -6.594 15.170 1.00 65.38 207 HIS A N 1
ATOM 1531 C CA . HIS A 1 207 ? 4.798 -7.958 14.690 1.00 65.38 207 HIS A CA 1
ATOM 1532 C C . HIS A 1 207 ? 5.295 -7.932 13.239 1.00 65.38 207 HIS A C 1
ATOM 1534 O O . HIS A 1 207 ? 4.557 -7.622 12.305 1.00 65.38 207 HIS A O 1
ATOM 1540 N N . ARG A 1 208 ? 6.580 -8.236 13.038 1.00 78.44 208 ARG A N 1
ATOM 1541 C CA . ARG A 1 208 ? 7.192 -8.283 11.704 1.00 78.44 208 ARG A CA 1
ATOM 1542 C C . ARG A 1 208 ? 6.575 -9.425 10.911 1.00 78.44 208 ARG A C 1
ATOM 1544 O O . ARG A 1 208 ? 6.861 -10.592 11.167 1.00 78.44 208 ARG A O 1
ATOM 1551 N N . SER A 1 209 ? 5.721 -9.080 9.962 1.00 85.00 209 SER A N 1
ATOM 1552 C CA . SER A 1 209 ? 4.912 -10.042 9.223 1.00 85.00 209 SER A CA 1
ATOM 1553 C C . SER A 1 209 ? 4.674 -9.587 7.792 1.00 85.00 209 SER A C 1
ATOM 1555 O O . SER A 1 209 ? 4.733 -8.399 7.466 1.00 85.00 209 SER A O 1
ATOM 1557 N N . ILE A 1 210 ? 4.437 -10.566 6.922 1.00 90.88 210 ILE A N 1
ATOM 1558 C CA . ILE A 1 210 ? 3.899 -10.342 5.584 1.00 90.88 210 ILE A CA 1
ATOM 1559 C C . ILE A 1 210 ? 2.635 -11.181 5.480 1.00 90.88 210 ILE A C 1
ATOM 1561 O O . ILE A 1 210 ? 2.710 -12.396 5.298 1.00 90.88 210 ILE A O 1
ATOM 1565 N N . ASP A 1 211 ? 1.489 -10.518 5.567 1.00 92.00 211 ASP A N 1
ATOM 1566 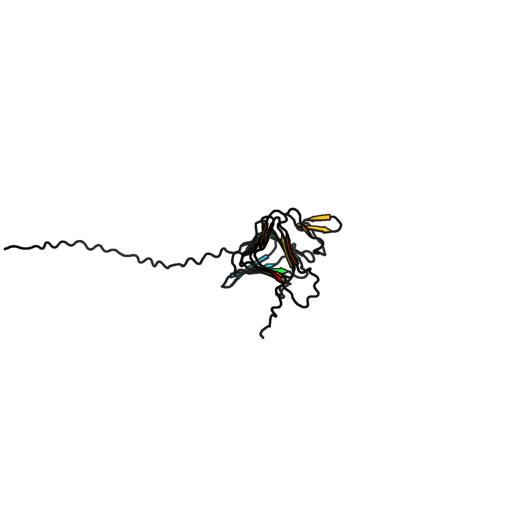C CA . ASP A 1 211 ? 0.180 -11.153 5.516 1.00 92.00 211 ASP A CA 1
ATOM 1567 C C . ASP A 1 211 ? -0.476 -10.911 4.161 1.00 92.00 211 ASP A C 1
ATOM 1569 O O . ASP A 1 211 ? -0.674 -9.773 3.728 1.00 92.00 211 ASP A O 1
ATOM 1573 N N . LEU A 1 212 ? -0.840 -12.000 3.485 1.00 93.88 212 LEU A N 1
ATOM 1574 C CA . LEU A 1 212 ? -1.583 -11.978 2.229 1.00 93.88 212 LEU A CA 1
ATOM 1575 C C . LEU A 1 212 ? -2.962 -12.587 2.469 1.00 93.88 212 LEU A C 1
ATOM 1577 O O . LEU A 1 212 ? -3.064 -13.750 2.851 1.00 93.88 212 LEU A O 1
ATOM 1581 N N . ILE A 1 213 ? -4.021 -11.805 2.259 1.00 92.50 213 ILE A N 1
ATOM 1582 C CA . ILE A 1 213 ? -5.389 -12.188 2.630 1.00 92.50 213 ILE A CA 1
ATOM 1583 C C . ILE A 1 213 ? -6.305 -12.003 1.421 1.00 92.50 213 ILE A C 1
ATOM 1585 O O . ILE A 1 213 ? -6.718 -10.897 1.066 1.00 92.50 213 ILE A O 1
ATOM 1589 N N . ALA A 1 214 ? -6.583 -13.108 0.736 1.00 93.50 214 ALA A N 1
ATOM 1590 C CA . ALA A 1 214 ? -7.268 -13.101 -0.550 1.00 93.50 214 ALA A CA 1
ATOM 1591 C C . ALA A 1 214 ? -8.007 -14.403 -0.830 1.00 93.50 214 ALA A C 1
ATOM 1593 O O . ALA A 1 214 ? -7.819 -15.393 -0.124 1.00 93.50 214 ALA A O 1
ATOM 1594 N N . ARG A 1 215 ? -8.873 -14.387 -1.854 1.00 92.25 215 ARG A N 1
ATOM 1595 C CA . ARG A 1 215 ? -9.637 -15.569 -2.265 1.00 92.25 215 ARG A CA 1
ATOM 1596 C C . ARG A 1 215 ? -8.667 -16.626 -2.764 1.00 92.25 215 ARG A C 1
ATOM 1598 O O . ARG A 1 215 ? -8.727 -17.770 -2.330 1.00 92.25 215 ARG A O 1
ATOM 1605 N N . ASN A 1 216 ? -7.760 -16.207 -3.642 1.00 94.00 216 ASN A N 1
ATOM 1606 C CA . ASN A 1 216 ? -6.599 -16.972 -4.052 1.00 94.00 216 ASN A CA 1
ATOM 1607 C C . ASN A 1 216 ? -5.336 -16.127 -3.900 1.00 94.00 216 ASN A C 1
ATOM 1609 O O . ASN A 1 216 ? -5.342 -14.912 -4.116 1.00 94.00 216 ASN A O 1
ATOM 1613 N N . ILE A 1 217 ? -4.238 -16.798 -3.562 1.00 95.88 217 ILE A N 1
ATOM 1614 C CA . ILE A 1 217 ? -2.913 -16.193 -3.458 1.00 95.88 217 ILE A CA 1
ATOM 1615 C C . ILE A 1 217 ? -2.001 -16.922 -4.435 1.00 95.88 217 ILE A C 1
ATOM 1617 O O . ILE A 1 217 ? -1.766 -18.124 -4.310 1.00 95.88 217 ILE A O 1
ATOM 1621 N N . ILE A 1 218 ? -1.481 -16.179 -5.406 1.00 96.56 218 ILE A N 1
ATOM 1622 C CA . ILE A 1 218 ? -0.496 -16.663 -6.368 1.00 96.56 218 ILE A CA 1
ATOM 1623 C C . ILE A 1 218 ? 0.814 -15.956 -6.054 1.00 96.56 218 ILE A C 1
ATOM 1625 O O . ILE A 1 218 ? 0.974 -14.768 -6.332 1.00 96.56 218 ILE A O 1
ATOM 1629 N N . ASN A 1 219 ? 1.754 -16.691 -5.466 1.00 95.06 219 ASN A N 1
ATOM 1630 C CA . ASN A 1 219 ? 3.085 -16.186 -5.158 1.00 95.06 219 ASN A CA 1
ATOM 1631 C C . ASN A 1 219 ? 4.137 -16.870 -6.039 1.00 95.06 219 ASN A C 1
ATOM 1633 O O . ASN A 1 219 ? 4.458 -18.038 -5.839 1.00 95.06 219 ASN A O 1
ATOM 1637 N N . ILE A 1 220 ? 4.664 -16.124 -7.006 1.00 94.88 220 ILE A N 1
ATOM 1638 C CA . ILE A 1 220 ? 5.786 -16.516 -7.877 1.00 94.88 220 ILE A CA 1
ATOM 1639 C C . ILE A 1 220 ? 7.022 -15.639 -7.581 1.00 94.88 220 ILE A C 1
ATOM 1641 O O . ILE A 1 220 ? 8.134 -15.959 -7.997 1.00 94.88 220 ILE A O 1
ATOM 1645 N N . GLY A 1 221 ? 6.825 -14.533 -6.859 1.00 92.31 221 GLY A N 1
ATOM 1646 C CA . GLY A 1 221 ? 7.872 -13.633 -6.395 1.00 92.31 221 GLY A CA 1
ATOM 1647 C 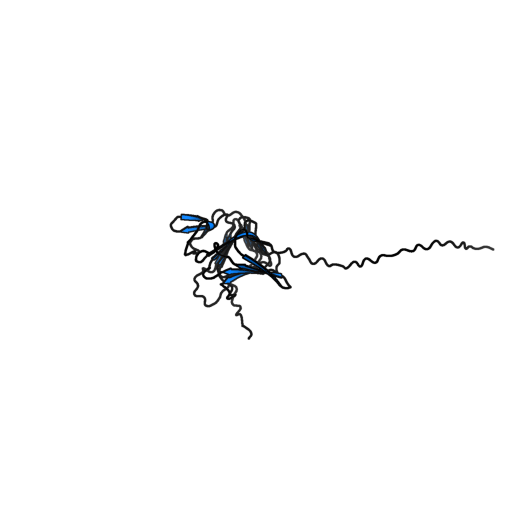C . GLY A 1 221 ? 8.524 -14.058 -5.075 1.00 92.31 221 GLY A C 1
ATOM 1648 O O . GLY A 1 221 ? 8.313 -15.155 -4.555 1.00 92.31 221 GLY A O 1
ATOM 1649 N N . SER A 1 222 ? 9.313 -13.142 -4.519 1.00 94.19 222 SER A N 1
ATOM 1650 C CA . SER A 1 222 ? 10.011 -13.310 -3.246 1.00 94.19 222 SER A CA 1
ATOM 1651 C C . SER A 1 222 ? 9.210 -12.713 -2.092 1.00 94.19 222 SER A C 1
ATOM 1653 O O . SER A 1 222 ? 8.677 -11.607 -2.199 1.00 94.19 222 SER A O 1
ATOM 1655 N N . ILE A 1 223 ? 9.183 -13.435 -0.974 1.00 92.38 223 ILE A N 1
ATOM 1656 C CA . ILE A 1 223 ? 8.663 -12.986 0.319 1.00 92.38 223 ILE A CA 1
ATOM 1657 C C . ILE A 1 223 ? 9.742 -13.299 1.351 1.00 92.38 223 ILE A C 1
ATOM 1659 O O . ILE A 1 223 ? 10.182 -14.446 1.438 1.00 92.38 223 ILE A O 1
ATOM 1663 N N . GLY A 1 224 ? 10.193 -12.301 2.107 1.00 85.88 224 GLY A N 1
ATOM 1664 C CA . GLY A 1 224 ? 11.156 -12.537 3.180 1.00 85.88 224 GLY A CA 1
ATOM 1665 C C . GLY A 1 224 ? 11.821 -11.279 3.715 1.00 85.88 224 GLY A C 1
ATOM 1666 O O . GLY A 1 224 ? 11.590 -10.169 3.245 1.00 85.88 224 GLY A O 1
ATOM 1667 N N . GLU A 1 225 ? 12.680 -11.457 4.703 1.00 75.38 225 GLU A N 1
ATOM 1668 C CA . GLU A 1 225 ? 13.397 -10.358 5.340 1.00 75.38 225 GLU A CA 1
ATOM 1669 C C . GLU A 1 225 ? 14.546 -9.860 4.453 1.00 75.38 225 GLU A C 1
ATOM 1671 O O . GLU A 1 225 ? 15.328 -10.644 3.905 1.00 75.38 225 GLU A O 1
ATOM 1676 N N . ALA A 1 226 ? 14.683 -8.541 4.327 1.00 64.56 226 ALA A N 1
ATOM 1677 C CA . ALA A 1 226 ? 15.883 -7.930 3.780 1.00 64.56 226 ALA A CA 1
ATOM 1678 C C . ALA A 1 226 ? 16.987 -8.022 4.842 1.00 64.56 226 ALA A C 1
ATOM 1680 O O . ALA A 1 226 ? 17.056 -7.210 5.763 1.00 64.56 226 ALA A O 1
ATOM 1681 N N . GLY A 1 227 ? 17.851 -9.031 4.726 1.00 48.88 227 GLY A N 1
ATOM 1682 C CA . GLY A 1 227 ? 19.031 -9.170 5.575 1.00 48.88 227 GLY A CA 1
ATOM 1683 C C . GLY A 1 227 ? 20.020 -8.013 5.378 1.00 48.88 227 GLY A C 1
ATOM 1684 O O . GLY A 1 227 ? 20.532 -7.822 4.279 1.00 48.88 227 GLY A O 1
ATOM 1685 N N . ALA A 1 228 ? 20.272 -7.267 6.458 1.00 36.44 228 ALA A N 1
ATOM 1686 C CA . ALA A 1 228 ? 21.500 -6.533 6.786 1.00 36.44 228 ALA A CA 1
ATOM 1687 C C . ALA A 1 228 ? 22.324 -5.972 5.607 1.00 36.44 228 ALA A C 1
ATOM 1689 O O . ALA A 1 228 ? 23.472 -6.361 5.392 1.00 36.44 228 ALA A O 1
ATOM 1690 N N . TYR A 1 229 ? 21.798 -4.978 4.891 1.00 32.47 229 TYR A N 1
ATOM 1691 C CA . TYR A 1 229 ? 22.686 -4.008 4.255 1.00 32.47 229 TYR A CA 1
ATOM 1692 C C . TYR A 1 229 ? 22.916 -2.884 5.252 1.00 32.47 229 TYR A C 1
ATOM 1694 O O . TYR A 1 229 ? 22.135 -1.938 5.340 1.00 32.47 229 TYR A O 1
ATOM 1702 N N . SER A 1 230 ? 23.991 -3.011 6.031 1.00 29.75 230 SER A N 1
ATOM 1703 C CA . SER A 1 230 ? 24.582 -1.888 6.746 1.00 29.75 230 SER A CA 1
ATOM 1704 C C . SER A 1 230 ? 24.687 -0.724 5.770 1.00 29.75 230 SER A C 1
ATOM 1706 O O . SER A 1 230 ? 25.447 -0.781 4.800 1.00 29.75 230 SER A O 1
ATOM 1708 N N . TYR A 1 231 ? 23.911 0.328 6.012 1.00 27.05 231 TYR A N 1
ATOM 1709 C CA . TYR A 1 231 ? 24.168 1.620 5.406 1.00 27.05 231 TYR A CA 1
ATOM 1710 C C . TYR A 1 231 ? 25.491 2.090 6.017 1.00 27.05 231 TYR A C 1
ATOM 1712 O O . TYR A 1 231 ? 25.519 2.728 7.065 1.00 27.05 231 TYR A O 1
ATOM 1720 N N . ASN A 1 232 ? 26.614 1.694 5.414 1.00 26.98 232 ASN A N 1
ATOM 1721 C CA . ASN A 1 232 ? 27.870 2.385 5.641 1.00 26.98 232 ASN A CA 1
ATOM 1722 C C . ASN A 1 232 ? 27.646 3.792 5.095 1.00 26.98 232 ASN A C 1
ATOM 1724 O O . ASN A 1 232 ? 27.678 4.007 3.883 1.00 26.98 232 ASN A O 1
ATOM 1728 N N . SER A 1 233 ? 27.368 4.738 5.990 1.00 27.69 233 SER A N 1
ATOM 1729 C CA . SER A 1 233 ? 27.548 6.149 5.696 1.00 27.69 233 SER A CA 1
ATOM 1730 C C . SER A 1 233 ? 29.001 6.322 5.266 1.00 27.69 233 SER A C 1
ATOM 1732 O O . SER A 1 233 ? 29.917 6.202 6.081 1.00 27.69 233 SER A O 1
ATOM 1734 N N . ILE A 1 234 ? 29.227 6.530 3.975 1.00 27.77 234 ILE A N 1
ATOM 1735 C CA . ILE A 1 234 ? 30.517 7.003 3.497 1.00 27.77 234 ILE A CA 1
ATOM 1736 C C . ILE A 1 234 ? 30.503 8.514 3.732 1.00 27.77 234 ILE A C 1
ATOM 1738 O O . ILE A 1 234 ? 29.788 9.216 3.025 1.00 27.77 234 ILE A O 1
ATOM 1742 N N . ASN A 1 235 ? 31.234 8.907 4.784 1.00 33.59 235 ASN A N 1
ATOM 1743 C CA . ASN A 1 235 ? 31.722 10.234 5.201 1.00 33.59 235 ASN A CA 1
ATOM 1744 C C . ASN A 1 235 ? 30.979 11.482 4.709 1.00 33.59 235 ASN A C 1
ATOM 1746 O O . ASN A 1 235 ? 31.139 11.841 3.522 1.00 33.59 235 ASN A O 1
#

Foldseek 3Di:
DDDDDDDDDDDDDDDDDDPPPPPPPPPPPPDQDAWDWAFPDPWDWDWDDDPQHIEIETEADPPQDAAQEGETETQAGEARDQSYEYEDEQADNHQYYEYEYAEEYEFLHEYFYAYHPPRDGEGEYAYEYLHEYEQDQSGYYEYQAYHYANFPFWWFADPNDTDGPVPDDHPNDDDPVGTDGHDARAEYHANYEYEHEDDDDDPDPHDRYYHYYHPYYHHNYDYYYDPDPPPPPPD

Sequence (235 aa):
MSFRKAHLKSSILAIAASLTIGVGLYCANPGFSASTITQTDGTTVSPVVDGLGTLYTVTPQSPNINGNYALSNYSDFTVDSMYDTVKMIFPGSVRYYINRVSNAMTINGKIMGIIGDTGDIGGHLIFVSPNGITVGKQGKIYADAITLTTATGLLYGVNNITADISTLTGASQWDDNVIVFDTINADIHNNGILSTYIKENTSDSIHRSIDLIARNIINIGSIGEAGAYSYNSIN

Radius of gyration: 27.98 Å; chains: 1; bounding box: 50×38×122 Å